Protein AF-A0A1R1K0V6-F1 (afdb_monomer_lite)

pLDDT: mean 76.16, std 16.35, range [38.53, 97.75]

Sequence (248 aa):
MVIDADMNEAIGRYIAAGDSANPTVLRWKVSLAYVQGLLSLSFGDRDEAKKQLRWVLDANVESFSVTLLTKPAQAGYLLGLLEAADGDLTAARQTWRQAAVDVQSAMAQYFSAPNLTPAPFVLRETSTAMLFCGRILAADKYSARLAKEPAAFFSNAVNDYLSEIERLTSLALKFENQLLAGPTGNPHSYGSAQTISSQAAQLTELRKYVLALEQSRNEQKIQMEELRQYIADLEENRSNLMQQLKRR

Secondary structure (DSSP, 8-state):
-HHHHHHHHHHHHHHHSPP-S-HHHHHHHHHHHHHHHHHHHHTT-HHHHHHHHHHHHHS-GGGT-GGGGHHHHHHHHHHHHHHHHTT-HHHHHHHHHHHHHHHHHHHHHHHTSTT----HHHHHHHHHHHHHHHHHHHHHHHGGGTTT-HHHHHHHHS-SHHHHHHHHHHHHHHHHHHHHT---S-TT----HHHHHHHHHHHHHHHHHHHHHHHHHHHHHHHHHHHHHHHHHHHHHHHHHHHHHHT-

Organism: Alcaligenes xylosoxydans xylosoxydans (NCBI:txid85698)

Foldseek 3Di:
DVVLVVLLVVLVVLLPPDDDPDLVSLLVNLVSLLVSLVSCVVVVNLVSNLVSLVVNLVRPNLVRDLLSLLRNLVSLLVNLVSCLVVVNNVVSLVSLVSSLVVNVVSVCVQVVDPPDDDDPVSVVSSVSSVQSNQLSVQLSVCSVCCVPPVVVSCCRSVPTPVNVVVVVVVVVVVVVVVVVVPPPDDPPPPDPPVVVVVVVVVVVVVVVVVVVVVVVVVVVVVVVVVVVVVVVVVVVVVVVVVVVVVVD

Structure (mmCIF, N/CA/C/O backbone):
data_AF-A0A1R1K0V6-F1
#
_entry.id   AF-A0A1R1K0V6-F1
#
loop_
_atom_site.group_PDB
_atom_site.id
_atom_site.type_symbol
_atom_site.label_atom_id
_atom_site.label_alt_id
_atom_site.label_comp_id
_atom_site.label_asym_id
_atom_site.label_entity_id
_atom_site.label_seq_id
_atom_site.pdbx_PDB_ins_code
_atom_site.Cartn_x
_atom_site.Cartn_y
_atom_site.Cartn_z
_atom_site.occupancy
_atom_site.B_iso_or_equiv
_atom_site.auth_seq_id
_atom_site.auth_comp_id
_atom_site.auth_asym_id
_atom_site.auth_atom_id
_atom_site.pdbx_PDB_model_num
ATOM 1 N N . MET A 1 1 ? -23.306 3.268 -9.413 1.00 50.50 1 MET A N 1
ATOM 2 C CA . MET A 1 1 ? -23.902 1.951 -9.090 1.00 50.50 1 MET A CA 1
ATOM 3 C C . MET A 1 1 ? -23.918 0.995 -10.279 1.00 50.50 1 MET A C 1
ATOM 5 O O . MET A 1 1 ? -23.271 -0.027 -10.160 1.00 50.50 1 MET A O 1
ATOM 9 N N . VAL A 1 2 ? -24.575 1.285 -11.416 1.00 51.53 2 VAL A N 1
ATOM 10 C CA . VAL A 1 2 ? -24.542 0.372 -12.593 1.00 51.53 2 VAL A CA 1
ATOM 11 C C . VAL A 1 2 ? -23.162 0.352 -13.274 1.00 51.53 2 VAL A C 1
ATOM 13 O O . VAL A 1 2 ? -22.622 -0.711 -13.540 1.00 51.53 2 VAL A O 1
ATOM 16 N N . ILE A 1 3 ? -22.539 1.525 -13.443 1.00 54.38 3 ILE A N 1
ATOM 17 C CA . ILE A 1 3 ? -21.212 1.676 -14.076 1.00 54.38 3 ILE A CA 1
ATOM 18 C C . ILE A 1 3 ? -20.108 0.928 -13.305 1.00 54.38 3 ILE A C 1
ATOM 20 O O . ILE A 1 3 ? -19.180 0.390 -13.905 1.00 54.38 3 ILE A O 1
ATOM 24 N N . ASP A 1 4 ? -20.215 0.864 -11.978 1.00 63.59 4 ASP A N 1
ATOM 25 C CA . ASP A 1 4 ? -19.170 0.282 -11.133 1.00 63.59 4 ASP A CA 1
ATOM 26 C C . ASP A 1 4 ? -19.206 -1.255 -11.126 1.00 63.59 4 ASP A C 1
ATOM 28 O O . ASP A 1 4 ? -18.160 -1.893 -11.005 1.00 63.59 4 ASP A O 1
ATOM 32 N N . ALA A 1 5 ? -20.391 -1.852 -11.305 1.00 66.00 5 ALA A N 1
ATOM 33 C CA . ALA A 1 5 ? -20.564 -3.300 -11.409 1.00 66.00 5 ALA A CA 1
ATOM 34 C C . ALA A 1 5 ? -20.024 -3.837 -12.746 1.00 66.00 5 ALA A C 1
ATOM 36 O O . ALA A 1 5 ? -19.243 -4.790 -12.752 1.00 66.00 5 ALA A O 1
ATOM 37 N N . ASP A 1 6 ? -20.348 -3.164 -13.855 1.00 72.00 6 ASP A N 1
ATOM 38 C CA . ASP A 1 6 ? -19.855 -3.516 -15.194 1.00 72.00 6 ASP A CA 1
ATOM 39 C C . ASP A 1 6 ? -18.323 -3.388 -15.284 1.00 72.00 6 ASP A C 1
ATOM 41 O O . ASP A 1 6 ? -17.641 -4.224 -15.885 1.00 72.00 6 ASP A O 1
ATOM 45 N N . MET A 1 7 ? -17.757 -2.360 -14.638 1.00 74.06 7 MET A N 1
ATOM 46 C CA . MET A 1 7 ? -16.310 -2.163 -14.554 1.00 74.06 7 MET A CA 1
ATOM 47 C C . MET A 1 7 ? -15.628 -3.261 -13.727 1.00 74.06 7 MET A C 1
ATOM 49 O O . MET A 1 7 ? -14.591 -3.779 -14.145 1.00 74.06 7 MET A O 1
ATOM 53 N N . ASN A 1 8 ? -16.206 -3.649 -12.587 1.00 73.38 8 ASN A N 1
ATOM 54 C CA . ASN A 1 8 ? -15.673 -4.723 -11.745 1.00 73.38 8 ASN A CA 1
ATOM 55 C C . ASN A 1 8 ? -15.640 -6.067 -12.500 1.00 73.38 8 ASN A C 1
ATOM 57 O O . ASN A 1 8 ? -14.645 -6.793 -12.459 1.00 73.38 8 ASN A O 1
ATOM 61 N N . GLU A 1 9 ? -16.688 -6.363 -13.270 1.00 79.00 9 GLU A N 1
ATOM 62 C CA . GLU A 1 9 ? -16.757 -7.574 -14.089 1.00 79.00 9 GLU A CA 1
ATOM 63 C C . GLU A 1 9 ? -15.718 -7.572 -15.225 1.00 79.00 9 GLU A C 1
ATOM 65 O O . GLU A 1 9 ? -15.037 -8.575 -15.459 1.00 79.00 9 GLU A O 1
ATOM 70 N N . ALA A 1 10 ? -15.544 -6.437 -15.911 1.00 81.56 10 ALA A N 1
ATOM 71 C CA . ALA A 1 10 ? -14.540 -6.290 -16.965 1.00 81.56 10 ALA A CA 1
ATOM 72 C C . ALA A 1 10 ? -13.108 -6.469 -16.431 1.00 81.56 10 ALA A C 1
ATOM 74 O O . ALA A 1 10 ? -12.287 -7.139 -17.067 1.00 81.56 10 ALA A O 1
ATOM 75 N N . ILE A 1 11 ? -12.821 -5.918 -15.247 1.00 81.25 11 ILE A N 1
ATOM 76 C CA . ILE A 1 11 ? -11.539 -6.096 -14.555 1.00 81.25 11 ILE A CA 1
ATOM 77 C C . ILE A 1 11 ? -11.313 -7.573 -14.220 1.00 81.25 11 ILE A C 1
ATOM 79 O O . ILE A 1 11 ? -10.261 -8.120 -14.563 1.00 81.25 11 ILE A O 1
ATOM 83 N N . GLY A 1 12 ? -12.313 -8.237 -13.631 1.00 79.81 12 GLY A N 1
ATOM 84 C CA . GLY A 1 12 ? -12.236 -9.657 -13.290 1.00 79.81 12 GLY A CA 1
ATOM 85 C C . GLY A 1 12 ? -11.932 -10.535 -14.506 1.00 79.81 12 GLY A C 1
ATOM 86 O O . GLY A 1 12 ? -11.036 -11.379 -14.454 1.00 79.81 12 GLY A O 1
ATOM 87 N N . ARG A 1 13 ? -12.603 -10.283 -15.640 1.00 84.25 13 ARG A N 1
ATOM 88 C CA . ARG A 1 13 ? -12.337 -10.989 -16.905 1.00 84.25 13 ARG A CA 1
ATOM 89 C C . ARG A 1 13 ? -10.910 -10.776 -17.410 1.00 84.25 13 ARG A C 1
ATOM 91 O O . ARG A 1 13 ? -10.295 -11.724 -17.891 1.00 84.25 13 ARG A O 1
ATOM 98 N N . TYR A 1 14 ? -10.369 -9.564 -17.299 1.00 84.31 14 TYR A N 1
ATOM 99 C CA . TYR A 1 14 ? -9.005 -9.267 -17.748 1.00 84.31 14 TYR A CA 1
ATOM 100 C C . TYR A 1 14 ? -7.931 -9.917 -16.865 1.00 84.31 14 TYR A C 1
ATOM 102 O O . TYR A 1 14 ? -6.939 -10.433 -17.380 1.00 84.31 14 TYR A O 1
ATOM 110 N N . ILE A 1 15 ? -8.123 -9.923 -15.543 1.00 80.56 15 ILE A N 1
ATOM 111 C CA . ILE A 1 15 ? -7.198 -10.578 -14.605 1.00 80.56 15 ILE A CA 1
ATOM 112 C C . ILE A 1 15 ? -7.188 -12.093 -14.845 1.00 80.56 15 ILE A C 1
ATOM 114 O O . ILE A 1 15 ? -6.111 -12.686 -14.935 1.00 80.56 15 ILE A O 1
ATOM 118 N N . ALA A 1 16 ? -8.375 -12.689 -15.015 1.00 82.00 16 ALA A N 1
ATOM 119 C CA . ALA A 1 16 ? -8.564 -14.121 -15.250 1.00 82.00 16 ALA A CA 1
ATOM 120 C C . ALA A 1 16 ? -8.183 -14.587 -16.665 1.00 82.00 16 ALA A C 1
ATOM 122 O O . ALA A 1 16 ? -7.992 -15.785 -16.878 1.00 82.00 16 ALA A O 1
ATOM 123 N N . ALA A 1 17 ? -8.072 -13.676 -17.639 1.00 78.31 17 ALA A N 1
ATOM 124 C CA . ALA A 1 17 ? -7.529 -14.009 -18.952 1.00 78.31 17 ALA A CA 1
ATOM 125 C C . ALA A 1 17 ? -6.128 -14.617 -18.771 1.00 78.31 17 ALA A C 1
ATOM 127 O O . ALA A 1 17 ? -5.385 -14.166 -17.907 1.00 78.31 17 ALA A O 1
ATOM 128 N N . GLY A 1 18 ? -5.776 -15.650 -19.541 1.00 72.19 18 GLY A N 1
ATOM 129 C CA . GLY A 1 18 ? -4.579 -16.469 -19.303 1.00 72.19 18 GLY A CA 1
ATOM 130 C C . GLY A 1 18 ? -3.255 -15.701 -19.179 1.00 72.19 18 GLY A C 1
ATOM 131 O O . GLY A 1 18 ? -3.153 -14.500 -19.460 1.00 72.19 18 GLY A O 1
ATOM 132 N N . ASP A 1 19 ? -2.219 -16.404 -18.732 1.00 68.56 19 ASP A N 1
ATOM 133 C CA . ASP A 1 19 ? -0.904 -15.803 -18.547 1.00 68.56 19 ASP A CA 1
ATOM 134 C C . ASP A 1 19 ? -0.300 -15.365 -19.878 1.00 68.56 19 ASP A C 1
ATOM 136 O O . ASP A 1 19 ? -0.269 -16.096 -20.868 1.00 68.56 19 ASP A O 1
ATOM 140 N N . SER A 1 20 ? 0.183 -14.127 -19.891 1.00 69.00 20 SER A N 1
ATOM 141 C CA . SER A 1 20 ? 0.950 -13.582 -20.997 1.00 69.00 20 SER A CA 1
ATOM 142 C C . SER A 1 20 ? 2.403 -13.509 -20.564 1.00 69.00 20 SER A C 1
ATOM 144 O O . SER A 1 20 ? 2.703 -12.968 -19.503 1.00 69.00 20 SER A O 1
ATOM 146 N N . ALA A 1 21 ? 3.313 -13.967 -21.421 1.00 72.62 21 ALA A N 1
ATOM 147 C CA . ALA A 1 21 ? 4.745 -13.750 -21.229 1.00 72.62 21 ALA A CA 1
ATOM 148 C C . ALA A 1 21 ? 5.137 -12.258 -21.296 1.00 72.62 21 ALA A C 1
ATOM 150 O O . ALA A 1 21 ? 6.294 -11.921 -21.070 1.00 72.62 21 ALA A O 1
ATOM 151 N N . ASN A 1 22 ? 4.199 -11.360 -21.630 1.00 80.31 22 ASN A N 1
ATOM 152 C CA . ASN A 1 22 ? 4.427 -9.925 -21.699 1.00 80.31 22 ASN A CA 1
ATOM 153 C C . ASN A 1 22 ? 4.447 -9.299 -20.285 1.00 80.31 22 ASN A C 1
ATOM 155 O O . ASN A 1 22 ? 3.392 -9.203 -19.648 1.00 80.31 22 ASN A O 1
ATOM 159 N N . PRO A 1 23 ? 5.594 -8.767 -19.821 1.00 77.19 23 PRO A N 1
ATOM 160 C CA . PRO A 1 23 ? 5.707 -8.154 -18.496 1.00 77.19 23 PRO A CA 1
ATOM 161 C C . PRO A 1 23 ? 4.784 -6.940 -18.312 1.00 77.19 23 PRO A C 1
ATOM 163 O O . PRO A 1 23 ? 4.312 -6.665 -17.209 1.00 77.19 23 PRO A O 1
ATOM 166 N N . THR A 1 24 ? 4.465 -6.218 -19.392 1.00 81.50 24 THR A N 1
ATOM 167 C CA . THR A 1 24 ? 3.482 -5.133 -19.346 1.00 81.50 24 THR A CA 1
ATOM 168 C C . THR A 1 24 ? 2.112 -5.673 -18.949 1.00 81.50 24 THR A C 1
ATOM 170 O O . THR A 1 24 ? 1.489 -5.102 -18.065 1.00 81.50 24 THR A O 1
ATOM 173 N N . VAL A 1 25 ? 1.658 -6.800 -19.500 1.00 84.38 25 VAL A N 1
ATOM 174 C CA . VAL A 1 25 ? 0.355 -7.386 -19.130 1.00 84.38 25 VAL A CA 1
ATOM 175 C C . VAL A 1 25 ? 0.310 -7.721 -17.638 1.00 84.38 25 VAL A C 1
ATOM 177 O O . VAL A 1 25 ? -0.676 -7.394 -16.979 1.00 84.38 25 VAL A O 1
ATOM 180 N N . LEU A 1 26 ? 1.393 -8.267 -17.073 1.00 83.06 26 LEU A N 1
ATOM 181 C CA . LEU A 1 26 ? 1.494 -8.513 -15.631 1.00 83.06 26 LEU A CA 1
ATOM 182 C C . LEU A 1 26 ? 1.343 -7.218 -14.815 1.00 83.06 26 LEU A C 1
ATOM 184 O O . LEU A 1 26 ? 0.541 -7.173 -13.884 1.00 83.06 26 LEU A O 1
ATOM 188 N N . ARG A 1 27 ? 2.034 -6.133 -15.200 1.00 85.19 27 ARG A N 1
ATOM 189 C CA . ARG A 1 27 ? 1.895 -4.813 -14.549 1.00 85.19 27 ARG A CA 1
ATOM 190 C C . ARG A 1 27 ? 0.440 -4.333 -14.534 1.00 85.19 27 ARG A C 1
ATOM 192 O O . ARG A 1 27 ? -0.028 -3.808 -13.519 1.00 85.19 27 ARG A O 1
ATOM 199 N N . TRP A 1 28 ? -0.261 -4.481 -15.659 1.00 88.44 28 TRP A N 1
ATOM 200 C CA . TRP A 1 28 ? -1.665 -4.090 -15.773 1.00 88.44 28 TRP A CA 1
ATOM 201 C C . TRP A 1 28 ? -2.548 -4.951 -14.874 1.00 88.44 28 TRP A C 1
ATOM 203 O O . TRP A 1 28 ? -3.315 -4.391 -14.096 1.00 88.44 28 TRP A O 1
ATOM 213 N N . LYS A 1 29 ? -2.386 -6.278 -14.890 1.00 89.12 29 LYS A N 1
ATOM 214 C CA . LYS A 1 29 ? -3.145 -7.177 -14.009 1.00 89.12 29 LYS A CA 1
ATOM 215 C C . LYS A 1 29 ? -2.936 -6.855 -12.526 1.00 89.12 29 LYS A C 1
ATOM 217 O O . LYS A 1 29 ? -3.914 -6.749 -11.803 1.00 89.12 29 LYS A O 1
ATOM 222 N N . VAL A 1 30 ? -1.700 -6.598 -12.087 1.00 89.12 30 VAL A N 1
ATOM 223 C CA . VAL A 1 30 ? -1.376 -6.175 -10.704 1.00 89.12 30 VAL A CA 1
ATOM 224 C C . VAL A 1 30 ? -2.067 -4.873 -10.328 1.00 89.12 30 VAL A C 1
ATOM 226 O O . VAL A 1 30 ? -2.665 -4.766 -9.258 1.00 89.12 30 VAL A O 1
ATOM 229 N N . SER A 1 31 ? -2.031 -3.883 -11.217 1.00 88.56 31 SER A N 1
ATOM 230 C CA . SER A 1 31 ? -2.687 -2.598 -10.966 1.00 88.56 31 SER A CA 1
ATOM 231 C C . SER A 1 31 ? -4.208 -2.746 -10.901 1.00 88.56 31 SER A C 1
ATOM 233 O O . SER A 1 31 ? -4.843 -2.160 -10.027 1.00 88.56 31 SER A O 1
ATOM 235 N N . LEU A 1 32 ? -4.786 -3.547 -11.797 1.00 88.94 32 LEU A N 1
ATOM 236 C CA . LEU A 1 32 ? -6.223 -3.783 -11.872 1.00 88.94 32 LEU A CA 1
ATOM 237 C C . LEU A 1 32 ? -6.738 -4.631 -10.707 1.00 88.94 32 LEU A C 1
ATOM 239 O O . LEU A 1 32 ? -7.769 -4.282 -10.150 1.00 88.94 32 LEU A O 1
ATOM 243 N N . ALA A 1 33 ? -6.010 -5.665 -10.281 1.00 89.88 33 ALA A N 1
ATOM 244 C CA . ALA A 1 33 ? -6.355 -6.458 -9.102 1.00 89.88 33 ALA A CA 1
ATOM 245 C C . ALA A 1 33 ? -6.338 -5.598 -7.833 1.00 89.88 33 ALA A C 1
ATOM 247 O O . ALA A 1 33 ? -7.266 -5.642 -7.030 1.00 89.88 33 ALA A O 1
ATOM 248 N N . TYR A 1 34 ? -5.338 -4.722 -7.688 1.00 88.38 34 TYR A N 1
ATOM 249 C CA . TYR A 1 34 ? -5.311 -3.762 -6.585 1.00 88.38 34 TYR A CA 1
ATOM 250 C C . TYR A 1 34 ? -6.538 -2.833 -6.599 1.00 88.38 34 TYR A C 1
ATOM 252 O O . TYR A 1 34 ? -7.204 -2.676 -5.576 1.00 88.38 34 TYR A O 1
ATOM 260 N N . VAL A 1 35 ? -6.879 -2.257 -7.759 1.00 87.94 35 VAL A N 1
ATOM 261 C CA . VAL A 1 35 ? -8.082 -1.417 -7.917 1.00 87.94 35 VAL A CA 1
ATOM 262 C C . VAL A 1 35 ? -9.357 -2.210 -7.627 1.00 87.94 35 VAL A C 1
ATOM 264 O O . VAL A 1 35 ? -10.242 -1.699 -6.945 1.00 87.94 35 VAL A O 1
ATOM 267 N N . GLN A 1 36 ? -9.442 -3.462 -8.076 1.00 84.69 36 GLN A N 1
ATOM 268 C CA . GLN A 1 36 ? -10.571 -4.346 -7.799 1.00 84.69 36 GLN A CA 1
ATOM 269 C C . GLN A 1 36 ? -10.734 -4.602 -6.301 1.00 84.69 36 GLN A C 1
ATOM 271 O O . GLN A 1 36 ? -11.853 -4.565 -5.788 1.00 84.69 36 GLN A O 1
ATOM 276 N N . GLY A 1 37 ? -9.625 -4.789 -5.582 1.00 82.31 37 GLY A N 1
ATOM 277 C CA . GLY A 1 37 ? -9.626 -4.886 -4.126 1.00 82.31 37 GLY A CA 1
ATOM 278 C C . GLY A 1 37 ? -10.199 -3.630 -3.466 1.00 82.31 37 GLY A C 1
ATOM 279 O O . GLY A 1 37 ? -11.077 -3.735 -2.612 1.00 82.31 37 GLY A O 1
ATOM 280 N N . LEU A 1 38 ? -9.776 -2.436 -3.899 1.00 84.44 38 LEU A N 1
ATOM 281 C CA . LEU A 1 38 ? -10.302 -1.165 -3.377 1.00 84.44 38 LEU A CA 1
ATOM 282 C C . LEU A 1 38 ? -11.793 -0.963 -3.683 1.00 84.44 38 LEU A C 1
ATOM 284 O O . LEU A 1 38 ? -12.542 -0.519 -2.813 1.00 84.44 38 LEU A O 1
ATOM 288 N N . LEU A 1 39 ? -12.234 -1.306 -4.895 1.00 80.50 39 LEU A N 1
ATOM 289 C CA . LEU A 1 39 ? -13.649 -1.247 -5.271 1.00 80.50 39 LEU A CA 1
ATOM 290 C C . LEU A 1 39 ? -14.478 -2.211 -4.419 1.00 80.50 39 LEU A C 1
ATOM 292 O O . LEU A 1 39 ? -15.503 -1.810 -3.874 1.00 80.50 39 LEU A O 1
ATOM 296 N N . SER A 1 40 ? -13.999 -3.440 -4.227 1.00 80.06 40 SER A N 1
ATOM 297 C CA . SER A 1 40 ? -14.666 -4.445 -3.390 1.00 80.06 40 SER A CA 1
ATOM 298 C C . SER A 1 40 ? -14.816 -3.951 -1.948 1.00 80.06 40 SER A C 1
ATOM 300 O O . SER A 1 40 ? -15.910 -4.011 -1.389 1.00 80.06 40 SER A O 1
ATOM 302 N N . LEU A 1 41 ? -13.776 -3.320 -1.382 1.00 78.88 41 LEU A N 1
ATOM 303 C CA . LEU A 1 41 ? -13.867 -2.656 -0.075 1.00 78.88 41 LEU A CA 1
ATOM 304 C C . LEU A 1 41 ? -14.919 -1.545 -0.042 1.00 78.88 41 LEU A C 1
ATOM 306 O O . LEU A 1 41 ? -15.661 -1.449 0.934 1.00 78.88 41 LEU A O 1
ATOM 310 N N . SER A 1 42 ? -15.009 -0.728 -1.093 1.00 79.81 42 SER A N 1
ATOM 311 C CA . SER A 1 42 ? -16.001 0.353 -1.170 1.00 79.81 42 SER A CA 1
ATOM 312 C C . SER A 1 42 ? -17.447 -0.158 -1.197 1.00 79.81 42 SER A C 1
ATOM 314 O O . SER A 1 42 ? -18.344 0.528 -0.709 1.00 79.81 42 SER A O 1
ATOM 316 N N . PHE A 1 43 ? -17.663 -1.382 -1.691 1.00 78.69 43 PHE A N 1
ATOM 317 C CA . PHE A 1 43 ? -18.962 -2.063 -1.687 1.00 78.69 43 PHE A CA 1
ATOM 318 C C . PHE A 1 43 ? -19.200 -2.937 -0.450 1.00 78.69 43 PHE A C 1
ATOM 320 O O . PHE A 1 43 ? -20.272 -3.523 -0.316 1.00 78.69 43 PHE A O 1
ATOM 327 N N . GLY A 1 44 ? -18.231 -3.021 0.464 1.00 78.50 44 GLY A N 1
ATOM 328 C CA . GLY A 1 44 ? -18.311 -3.884 1.642 1.00 78.50 44 GLY A CA 1
ATOM 329 C C . GLY A 1 44 ? -18.054 -5.369 1.360 1.00 78.50 44 GLY A C 1
ATOM 330 O O . GLY A 1 44 ? -18.200 -6.179 2.274 1.00 78.50 44 GLY A O 1
ATOM 331 N N . ASP A 1 45 ? -1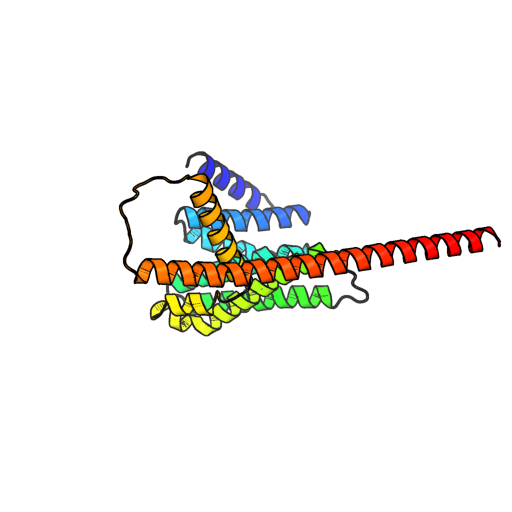7.633 -5.736 0.147 1.00 86.25 45 ASP A N 1
ATOM 332 C CA . ASP A 1 45 ? -17.229 -7.102 -0.201 1.00 86.25 45 ASP A CA 1
ATOM 333 C C . ASP A 1 45 ? -15.794 -7.363 0.280 1.00 86.25 45 ASP A C 1
ATOM 335 O O . ASP A 1 45 ? -14.797 -7.172 -0.425 1.00 86.25 45 ASP A O 1
ATOM 339 N N . ARG A 1 46 ? -15.687 -7.739 1.558 1.00 87.69 46 ARG A N 1
ATOM 340 C CA . ARG A 1 46 ? -14.398 -7.946 2.232 1.00 87.69 46 ARG A CA 1
ATOM 341 C C . ARG A 1 46 ? -13.688 -9.214 1.762 1.00 87.69 46 ARG A C 1
ATOM 343 O O . ARG A 1 46 ? -12.459 -9.249 1.803 1.00 87.69 46 ARG A O 1
ATOM 350 N N . ASP A 1 47 ? -14.419 -10.234 1.326 1.00 92.19 47 ASP A N 1
ATOM 351 C CA . ASP A 1 47 ? -13.822 -11.503 0.906 1.00 92.19 47 ASP A CA 1
ATOM 352 C C . ASP A 1 47 ? -13.195 -11.388 -0.482 1.00 92.19 47 ASP A C 1
ATOM 354 O O . ASP A 1 47 ? -12.031 -11.770 -0.655 1.00 92.19 47 ASP A O 1
ATOM 358 N N . GLU A 1 48 ? -13.891 -10.764 -1.439 1.00 87.94 48 GLU A N 1
ATOM 359 C CA . GLU A 1 48 ? -13.297 -10.484 -2.748 1.00 87.94 48 GLU A CA 1
ATOM 360 C C . GLU A 1 48 ? -12.124 -9.502 -2.610 1.00 87.94 48 GLU A C 1
ATOM 362 O O . GLU A 1 48 ? -11.074 -9.707 -3.222 1.00 87.94 48 GLU A O 1
ATOM 367 N N . ALA A 1 49 ? -12.223 -8.504 -1.722 1.00 87.94 49 ALA A N 1
ATOM 368 C CA . ALA A 1 49 ? -11.097 -7.622 -1.424 1.00 87.94 49 ALA A CA 1
ATOM 369 C C . ALA A 1 49 ? -9.861 -8.392 -0.932 1.00 87.94 49 ALA A C 1
ATOM 371 O O . ALA A 1 49 ? -8.771 -8.212 -1.479 1.00 87.94 49 ALA A O 1
ATOM 372 N N . LYS A 1 50 ? -10.009 -9.276 0.067 1.00 94.75 50 LYS A N 1
ATOM 373 C CA . LYS A 1 50 ? -8.892 -10.088 0.587 1.00 94.75 50 LYS A CA 1
ATOM 374 C C . LYS A 1 50 ? -8.259 -10.941 -0.510 1.00 94.75 50 LYS A C 1
ATOM 376 O O . LYS A 1 50 ? -7.035 -10.974 -0.622 1.00 94.75 50 LYS A O 1
ATOM 381 N N . LYS A 1 51 ? -9.079 -11.585 -1.343 1.00 94.94 51 LYS A N 1
ATOM 382 C CA . LYS A 1 51 ? -8.624 -12.410 -2.470 1.00 94.94 51 LYS A CA 1
ATOM 383 C C . LYS A 1 51 ? -7.793 -11.605 -3.470 1.00 94.94 51 LYS A C 1
ATOM 385 O O . LYS A 1 51 ? -6.699 -12.036 -3.828 1.00 94.94 51 LYS A O 1
ATOM 390 N N . GLN A 1 52 ? -8.270 -10.433 -3.884 1.00 90.69 52 GLN A N 1
ATOM 391 C CA . GLN A 1 52 ? -7.557 -9.597 -4.853 1.00 90.69 52 GLN A CA 1
ATOM 392 C C . GLN A 1 52 ? -6.261 -9.016 -4.279 1.00 90.69 52 GLN A C 1
ATOM 394 O O . GLN A 1 52 ? -5.228 -9.015 -4.947 1.00 90.69 52 GLN A O 1
ATOM 399 N N . LEU A 1 53 ? -6.275 -8.578 -3.018 1.00 92.62 53 LEU A N 1
ATOM 400 C CA . LEU A 1 53 ? -5.074 -8.075 -2.347 1.00 92.62 53 LEU A CA 1
ATOM 401 C C . LEU A 1 53 ? -4.029 -9.180 -2.144 1.00 92.62 53 LEU A C 1
ATOM 403 O O . LEU A 1 53 ? -2.843 -8.928 -2.340 1.00 92.62 53 LEU A O 1
ATOM 407 N N . ARG A 1 54 ? -4.454 -10.407 -1.812 1.00 96.25 54 ARG A N 1
ATOM 408 C CA . ARG A 1 54 ? -3.570 -11.579 -1.734 1.00 96.25 54 ARG A CA 1
ATOM 409 C C . ARG A 1 54 ? -2.942 -11.883 -3.093 1.00 96.25 54 ARG A C 1
ATOM 411 O O . ARG A 1 54 ? -1.729 -12.014 -3.173 1.00 96.25 54 ARG A O 1
ATOM 418 N N . TRP A 1 55 ? -3.737 -11.880 -4.163 1.00 94.50 55 TRP A N 1
ATOM 419 C CA . TRP A 1 55 ? -3.229 -12.082 -5.522 1.00 94.50 55 TRP A CA 1
ATOM 420 C C . TRP A 1 55 ? -2.158 -11.048 -5.912 1.00 94.50 55 TRP A C 1
ATOM 422 O O . TRP A 1 55 ? -1.162 -11.398 -6.538 1.00 94.50 55 TRP A O 1
ATOM 432 N N . VAL A 1 56 ? -2.317 -9.783 -5.501 1.00 93.75 56 VAL A N 1
ATOM 433 C CA . VAL A 1 56 ? -1.301 -8.734 -5.714 1.00 93.75 56 VAL A CA 1
ATOM 434 C C . VAL A 1 56 ? 0.015 -9.038 -4.990 1.00 93.75 56 VAL A C 1
ATOM 436 O O . VAL A 1 56 ? 1.071 -8.727 -5.538 1.00 93.75 56 VAL A O 1
ATOM 439 N N . LEU A 1 57 ? -0.034 -9.611 -3.783 1.00 93.94 57 LEU A N 1
ATOM 440 C CA . LEU A 1 57 ? 1.163 -10.006 -3.030 1.00 93.94 57 LEU A CA 1
ATOM 441 C C . LEU A 1 57 ? 1.857 -11.223 -3.645 1.00 93.94 57 LEU A C 1
ATOM 443 O O . LEU A 1 57 ? 3.080 -11.262 -3.693 1.00 93.94 57 LEU A O 1
ATOM 447 N N . ASP A 1 58 ? 1.076 -12.184 -4.136 1.00 91.50 58 ASP A N 1
ATOM 448 C CA . ASP A 1 58 ? 1.593 -13.423 -4.724 1.00 91.50 58 ASP A CA 1
ATOM 449 C C . ASP A 1 58 ? 2.117 -13.217 -6.161 1.00 91.50 58 ASP A C 1
ATOM 451 O O . ASP A 1 58 ? 2.838 -14.056 -6.707 1.00 91.50 58 ASP A O 1
ATOM 455 N N . ALA A 1 5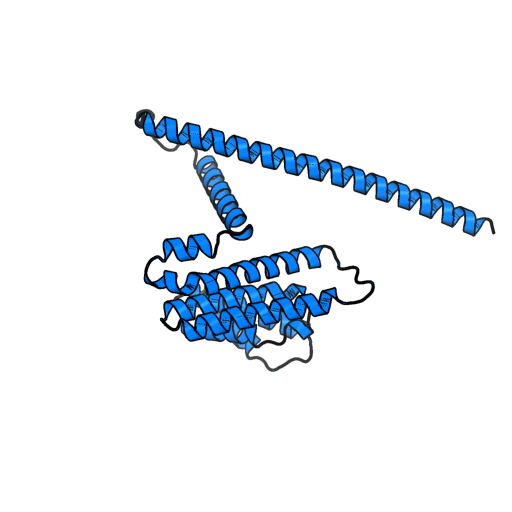9 ? 1.761 -12.100 -6.803 1.00 86.38 59 ALA A N 1
ATOM 456 C CA . ALA A 1 59 ? 2.246 -11.759 -8.130 1.00 86.38 59 ALA A CA 1
ATOM 457 C C . ALA A 1 59 ? 3.753 -11.448 -8.103 1.00 86.38 59 ALA A C 1
ATOM 459 O O . ALA A 1 59 ? 4.219 -10.606 -7.338 1.00 86.38 59 ALA A O 1
ATOM 460 N N . ASN A 1 60 ? 4.519 -12.057 -9.018 1.00 73.38 60 ASN A N 1
ATOM 461 C CA . ASN A 1 60 ? 5.954 -11.795 -9.181 1.00 73.38 60 ASN A CA 1
ATOM 462 C C . ASN A 1 60 ? 6.212 -10.408 -9.807 1.00 73.38 60 ASN A C 1
ATOM 464 O O . ASN A 1 60 ? 6.586 -10.276 -10.973 1.00 73.38 60 ASN A O 1
ATOM 468 N N . VAL A 1 61 ? 5.982 -9.350 -9.039 1.00 73.44 61 VAL A N 1
ATOM 469 C CA . VAL A 1 61 ? 6.142 -7.950 -9.460 1.00 73.44 61 VAL A CA 1
ATOM 470 C C . VAL A 1 61 ? 7.601 -7.543 -9.661 1.00 73.44 61 VAL A C 1
ATOM 472 O O . VAL A 1 61 ? 7.878 -6.623 -10.437 1.00 73.44 61 VAL A O 1
ATOM 475 N N . GLU A 1 62 ? 8.532 -8.242 -9.007 1.00 63.56 62 GLU A N 1
ATOM 476 C CA . GLU A 1 62 ? 9.978 -8.035 -9.141 1.00 63.56 62 GLU A CA 1
ATOM 477 C C . GLU A 1 62 ? 10.452 -8.285 -10.574 1.00 63.56 62 GLU A C 1
ATOM 479 O O . GLU A 1 62 ? 11.330 -7.581 -11.071 1.00 63.56 62 GLU A O 1
ATOM 484 N N . SER A 1 63 ? 9.800 -9.218 -11.276 1.00 65.94 63 SER A N 1
ATOM 485 C CA . SER A 1 63 ? 10.070 -9.518 -12.686 1.00 65.94 63 SER A CA 1
ATOM 486 C C . SER A 1 63 ? 9.783 -8.357 -13.650 1.00 65.94 63 SER A C 1
ATOM 488 O O . SER A 1 63 ? 10.224 -8.398 -14.799 1.00 65.94 63 SER A O 1
ATOM 490 N N . PHE A 1 64 ? 9.057 -7.319 -13.211 1.00 71.88 64 PHE A N 1
ATOM 491 C CA . PHE A 1 64 ? 8.702 -6.170 -14.044 1.00 71.88 64 PHE A CA 1
ATOM 492 C C . PHE A 1 64 ? 9.558 -4.928 -13.756 1.00 71.88 64 PHE A C 1
ATOM 494 O 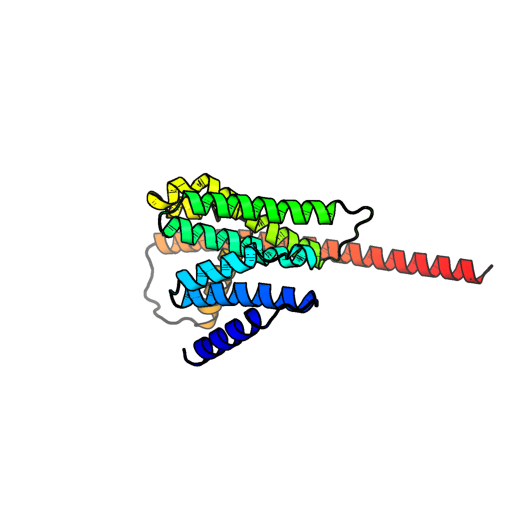O . PHE A 1 64 ? 10.303 -4.464 -14.617 1.00 71.88 64 PHE A O 1
ATOM 501 N N . SER A 1 65 ? 9.394 -4.313 -12.581 1.00 80.06 65 SER A N 1
ATOM 502 C CA . SER A 1 65 ? 10.098 -3.079 -12.209 1.00 80.06 65 SER A CA 1
ATOM 503 C C . SER A 1 65 ? 9.891 -2.758 -10.734 1.00 80.06 65 SER A C 1
ATOM 505 O O . SER A 1 65 ? 8.761 -2.786 -10.246 1.00 80.06 65 SER A O 1
ATOM 507 N N . VAL A 1 66 ? 10.956 -2.293 -10.075 1.00 86.56 66 VAL A N 1
ATOM 508 C CA . VAL A 1 66 ? 10.938 -1.778 -8.694 1.00 86.56 66 VAL A CA 1
ATOM 509 C C . VAL A 1 66 ? 9.886 -0.674 -8.472 1.00 86.56 66 VAL A C 1
ATOM 511 O O . VAL A 1 66 ? 9.386 -0.491 -7.367 1.00 86.56 66 VAL A O 1
ATOM 514 N N . THR A 1 67 ? 9.491 0.049 -9.527 1.00 85.25 67 THR A N 1
ATOM 515 C CA . THR A 1 67 ? 8.470 1.113 -9.448 1.00 85.25 67 THR A CA 1
ATOM 516 C C . THR A 1 67 ? 7.057 0.593 -9.194 1.00 85.25 67 THR A C 1
ATOM 518 O O . THR A 1 67 ? 6.197 1.343 -8.737 1.00 85.25 67 THR A O 1
ATOM 521 N N . LEU A 1 68 ? 6.797 -0.691 -9.457 1.00 87.25 68 LEU A N 1
ATOM 522 C CA . LEU A 1 68 ? 5.494 -1.303 -9.199 1.00 87.25 68 LEU A CA 1
ATOM 523 C C . LEU A 1 68 ? 5.315 -1.709 -7.729 1.00 87.25 68 LEU A C 1
ATOM 525 O O . LEU A 1 68 ? 4.187 -1.965 -7.314 1.00 87.25 68 LEU A O 1
ATOM 529 N N . LEU A 1 69 ? 6.387 -1.701 -6.924 1.00 91.44 69 LEU A N 1
ATOM 530 C CA . LEU A 1 69 ? 6.371 -2.125 -5.517 1.00 91.44 69 LEU A CA 1
ATOM 531 C C . LEU A 1 69 ? 5.439 -1.296 -4.620 1.00 91.44 69 LEU A C 1
ATOM 533 O O . LEU A 1 69 ? 5.112 -1.718 -3.513 1.00 91.44 69 LEU A O 1
ATOM 537 N N . THR A 1 70 ? 4.936 -0.155 -5.097 1.00 89.56 70 THR A N 1
ATOM 538 C CA . THR A 1 70 ? 3.877 0.588 -4.399 1.00 89.56 70 THR A CA 1
ATOM 539 C C . THR A 1 70 ? 2.614 -0.253 -4.207 1.00 89.56 70 THR A C 1
ATOM 541 O O . THR A 1 70 ? 1.968 -0.145 -3.168 1.00 89.56 70 THR A O 1
ATOM 544 N N . LYS A 1 71 ? 2.275 -1.124 -5.167 1.00 90.56 71 LYS A N 1
ATOM 545 C CA . LYS A 1 71 ? 1.072 -1.971 -5.133 1.00 90.56 71 LYS A CA 1
ATOM 546 C C . LYS A 1 71 ? 1.135 -3.088 -4.085 1.00 90.56 71 LYS A C 1
ATOM 548 O O . LYS A 1 71 ? 0.235 -3.110 -3.249 1.00 90.56 71 LYS A O 1
ATOM 553 N N . PRO A 1 72 ? 2.156 -3.966 -4.045 1.00 93.62 72 PRO A N 1
ATOM 554 C CA . PRO A 1 72 ? 2.267 -4.972 -2.987 1.00 93.62 72 PRO A CA 1
ATOM 555 C C . PRO A 1 72 ? 2.431 -4.344 -1.597 1.00 93.62 72 PRO A C 1
ATOM 557 O O . PRO A 1 72 ? 1.819 -4.829 -0.652 1.00 93.62 72 PRO A O 1
ATOM 560 N N . ALA A 1 73 ? 3.152 -3.224 -1.454 1.00 93.00 73 ALA A N 1
ATOM 561 C CA . ALA A 1 73 ? 3.266 -2.543 -0.161 1.00 93.00 73 ALA A CA 1
ATOM 562 C C . ALA A 1 73 ? 1.891 -2.062 0.347 1.00 93.00 73 ALA A C 1
ATOM 564 O O . ALA A 1 73 ? 1.497 -2.328 1.484 1.00 93.00 73 ALA A O 1
ATOM 565 N N . GLN A 1 74 ? 1.108 -1.410 -0.518 1.00 92.00 74 GLN A N 1
ATOM 566 C CA . GLN A 1 74 ? -0.259 -0.992 -0.196 1.00 92.00 74 GLN A CA 1
ATOM 567 C C . GLN A 1 74 ? -1.185 -2.182 0.074 1.00 92.00 74 GLN A C 1
ATOM 569 O O . GLN A 1 74 ? -1.972 -2.146 1.022 1.00 92.00 74 GLN A O 1
ATOM 574 N N . ALA A 1 75 ? -1.092 -3.234 -0.741 1.00 93.50 75 ALA A N 1
ATOM 575 C CA . ALA A 1 75 ? -1.923 -4.420 -0.603 1.00 93.50 75 ALA A CA 1
ATOM 576 C C . ALA A 1 75 ? -1.643 -5.169 0.703 1.00 93.50 75 ALA A C 1
ATOM 578 O O . ALA A 1 75 ? -2.586 -5.532 1.400 1.00 93.50 75 ALA A O 1
ATOM 579 N N . GLY A 1 76 ? -0.372 -5.319 1.081 1.00 95.38 76 GLY A N 1
ATOM 580 C CA . GLY A 1 76 ? 0.038 -5.961 2.329 1.00 95.38 76 GLY A CA 1
ATOM 581 C C . GLY A 1 76 ? -0.460 -5.214 3.559 1.00 95.38 76 GLY A C 1
ATOM 582 O O . GLY A 1 76 ? -0.959 -5.832 4.498 1.00 95.38 76 GLY A O 1
ATOM 583 N N . TYR A 1 77 ? -0.409 -3.878 3.534 1.00 94.31 77 TYR A N 1
ATOM 584 C CA . TYR A 1 77 ? -0.991 -3.064 4.599 1.00 94.31 77 TYR A CA 1
ATOM 585 C C . TYR A 1 77 ? -2.500 -3.309 4.749 1.00 94.31 77 TYR A C 1
ATOM 587 O O . TYR A 1 77 ? -2.957 -3.640 5.845 1.00 94.31 77 TYR A O 1
ATOM 595 N N . LEU A 1 78 ? -3.257 -3.181 3.652 1.00 92.75 78 LEU A N 1
ATOM 596 C CA . LEU A 1 78 ? -4.717 -3.321 3.650 1.00 92.75 78 LEU A CA 1
ATOM 597 C C . LEU A 1 78 ? -5.173 -4.740 3.997 1.00 92.75 78 LEU A C 1
ATOM 599 O O . LEU A 1 78 ? -6.099 -4.900 4.787 1.00 92.75 78 LEU A O 1
ATOM 603 N N . LEU A 1 79 ? -4.517 -5.763 3.450 1.00 95.25 79 LEU A N 1
ATOM 604 C CA . LEU A 1 79 ? -4.855 -7.155 3.729 1.00 95.25 79 LEU A CA 1
ATOM 605 C C . LEU A 1 79 ? -4.659 -7.482 5.209 1.00 95.25 79 LEU A C 1
ATOM 607 O O . LEU A 1 79 ? -5.574 -8.010 5.835 1.00 95.25 79 LEU A O 1
ATOM 611 N N . GLY A 1 80 ? -3.528 -7.081 5.797 1.00 93.88 80 GLY A N 1
ATOM 612 C CA . GLY A 1 80 ? -3.311 -7.293 7.225 1.00 93.88 80 GLY A CA 1
ATOM 613 C C . GLY A 1 80 ? -4.307 -6.518 8.098 1.00 93.88 80 GLY A C 1
ATOM 614 O O . GLY A 1 80 ? -4.737 -7.030 9.127 1.00 93.88 80 GLY A O 1
ATOM 615 N N . LEU A 1 81 ? -4.764 -5.327 7.684 1.00 91.81 81 LEU A N 1
ATOM 616 C CA . LEU A 1 81 ? -5.859 -4.636 8.384 1.00 91.81 81 LEU A CA 1
ATOM 617 C C . LEU A 1 81 ? -7.176 -5.419 8.322 1.00 91.81 81 LEU A C 1
ATOM 619 O O . LEU A 1 81 ? -7.893 -5.462 9.320 1.00 91.81 81 LEU A O 1
ATOM 623 N N . LEU A 1 82 ? -7.504 -6.024 7.177 1.00 88.56 82 LEU A N 1
ATOM 624 C CA . LEU A 1 82 ? -8.718 -6.830 7.024 1.00 88.56 82 LEU A CA 1
ATOM 625 C C . LEU A 1 82 ? -8.673 -8.081 7.896 1.00 88.56 82 LEU A C 1
ATOM 627 O O . LEU A 1 82 ? -9.640 -8.345 8.603 1.00 88.56 82 LEU A O 1
ATOM 631 N N . GLU A 1 83 ? -7.548 -8.794 7.889 1.00 93.56 83 GLU A N 1
ATOM 632 C CA . GLU A 1 83 ? -7.309 -9.976 8.726 1.00 93.56 83 GLU A CA 1
ATOM 633 C C . GLU A 1 83 ? -7.379 -9.618 10.217 1.00 93.56 83 GLU A C 1
ATOM 635 O O . GLU A 1 83 ? -8.066 -10.280 10.995 1.00 93.56 83 GLU A O 1
ATOM 640 N N . ALA A 1 84 ? -6.760 -8.502 10.611 1.00 88.44 84 ALA A N 1
ATOM 641 C CA . ALA A 1 84 ? -6.793 -8.020 11.986 1.00 88.44 84 ALA A CA 1
ATOM 642 C C . ALA A 1 84 ? -8.209 -7.618 12.429 1.00 88.44 84 ALA A C 1
ATOM 644 O O . ALA A 1 84 ? -8.606 -7.898 13.560 1.00 88.44 84 ALA A O 1
ATOM 645 N N . ALA A 1 85 ? -8.979 -6.981 11.544 1.00 86.38 85 ALA A N 1
ATOM 646 C CA . ALA A 1 85 ? -10.373 -6.625 11.794 1.00 86.38 85 ALA A CA 1
ATOM 647 C C . ALA A 1 85 ? -11.302 -7.852 11.849 1.00 86.38 85 ALA A C 1
ATOM 649 O O . ALA A 1 85 ? -12.310 -7.809 12.550 1.00 86.38 85 ALA A O 1
ATOM 650 N N . ASP A 1 86 ? -10.945 -8.949 11.175 1.00 87.94 86 ASP A N 1
ATOM 651 C CA . ASP A 1 86 ? -11.622 -10.252 11.288 1.00 87.94 86 ASP A CA 1
ATOM 652 C C . ASP A 1 86 ? -11.228 -11.010 12.575 1.00 87.94 86 ASP A C 1
ATOM 654 O O . ASP A 1 86 ? -11.752 -12.086 12.856 1.00 87.94 86 ASP A O 1
ATOM 658 N N . GLY A 1 87 ? -10.331 -10.441 13.389 1.00 89.12 87 GLY A N 1
ATOM 659 C CA . GLY A 1 87 ? -9.844 -11.025 14.639 1.00 89.12 87 GLY A CA 1
ATOM 660 C C . GLY A 1 87 ? -8.639 -11.953 14.470 1.00 89.12 87 GLY A C 1
ATOM 661 O O . GLY A 1 87 ? -8.081 -12.405 15.473 1.00 89.12 87 GLY A O 1
ATOM 662 N N . ASP A 1 88 ? -8.181 -12.195 13.239 1.00 94.38 88 ASP A N 1
ATOM 663 C CA . ASP A 1 88 ? -7.002 -13.012 12.954 1.00 94.38 88 ASP A CA 1
ATOM 664 C C . ASP A 1 88 ? -5.724 -12.162 12.956 1.00 94.38 88 ASP A C 1
ATOM 666 O O . ASP A 1 88 ? -5.106 -11.854 11.934 1.00 94.38 88 ASP A O 1
ATOM 670 N N . LEU A 1 89 ? -5.308 -11.765 14.161 1.00 93.94 89 LEU A N 1
ATOM 671 C CA . LEU A 1 89 ? -4.058 -11.027 14.347 1.00 93.94 89 LEU A CA 1
ATOM 672 C C . LEU A 1 89 ? -2.820 -11.846 13.959 1.00 93.94 89 LEU A C 1
ATOM 674 O O . LEU A 1 89 ? -1.779 -11.259 13.668 1.00 93.94 89 LEU A O 1
ATOM 678 N N . THR A 1 90 ? -2.892 -13.176 13.963 1.00 95.75 90 THR A N 1
ATOM 679 C CA . THR A 1 90 ? -1.752 -14.015 13.574 1.00 95.75 90 THR A CA 1
ATOM 680 C C . THR A 1 90 ? -1.519 -13.910 12.072 1.00 95.75 90 THR A C 1
ATOM 682 O O . THR A 1 90 ? -0.399 -13.585 11.664 1.00 95.75 90 THR A O 1
ATOM 685 N N . ALA A 1 91 ? -2.573 -14.089 11.267 1.00 95.88 91 ALA A N 1
ATOM 686 C CA . ALA A 1 91 ? -2.517 -13.898 9.820 1.00 95.88 91 ALA A CA 1
ATOM 687 C C . ALA A 1 91 ? -2.088 -12.470 9.466 1.00 95.88 91 ALA A C 1
ATOM 689 O O . ALA A 1 91 ? -1.131 -12.295 8.713 1.00 95.88 91 ALA A O 1
ATOM 690 N N . ALA A 1 92 ? -2.682 -11.461 10.116 1.00 95.75 92 ALA A N 1
ATOM 691 C CA . ALA A 1 92 ? -2.354 -10.058 9.869 1.00 95.75 92 ALA A CA 1
ATOM 692 C C . ALA A 1 92 ? -0.857 -9.757 10.027 1.00 95.75 92 ALA A C 1
ATOM 694 O O . ALA A 1 92 ? -0.232 -9.139 9.163 1.00 95.75 92 ALA A O 1
ATOM 695 N N . ARG A 1 93 ? -0.253 -10.225 11.127 1.00 96.94 93 ARG A N 1
ATOM 696 C CA . ARG A 1 93 ? 1.175 -10.012 11.408 1.00 96.94 93 ARG A CA 1
ATOM 697 C C . ARG A 1 93 ? 2.071 -10.754 10.429 1.00 96.94 93 ARG A C 1
ATOM 699 O O . ARG A 1 93 ? 3.109 -10.218 10.043 1.00 96.94 93 ARG A O 1
ATOM 706 N N . GLN A 1 94 ? 1.684 -11.962 10.026 1.00 97.38 94 GLN A N 1
ATOM 707 C CA . GLN A 1 94 ? 2.403 -12.707 8.998 1.00 97.38 94 GLN A CA 1
ATOM 708 C C . GLN A 1 94 ? 2.366 -11.958 7.662 1.00 97.38 94 GLN A C 1
ATOM 710 O O . GLN A 1 94 ? 3.423 -11.715 7.084 1.00 97.38 94 GLN A O 1
ATOM 715 N N . THR A 1 95 ? 1.183 -11.524 7.222 1.00 97.75 95 THR A N 1
ATOM 716 C CA . THR A 1 95 ? 0.991 -10.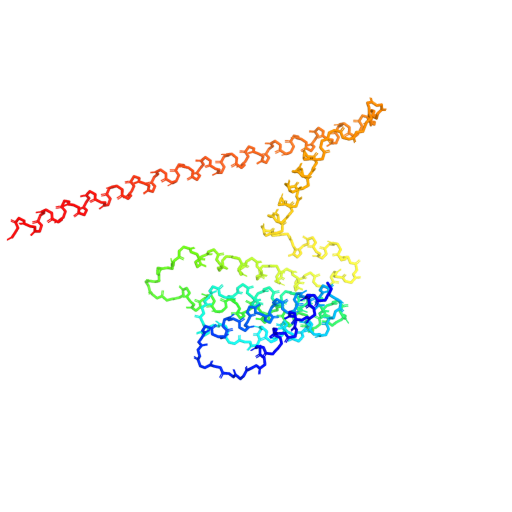737 5.998 1.00 97.75 95 THR A CA 1
ATOM 717 C C . THR A 1 95 ? 1.823 -9.455 6.020 1.00 97.75 95 THR A C 1
ATOM 719 O O . THR A 1 95 ? 2.564 -9.189 5.075 1.00 97.75 95 THR A O 1
ATOM 722 N N . TRP A 1 96 ? 1.765 -8.679 7.107 1.00 97.31 96 TRP A N 1
ATOM 723 C CA . TRP A 1 96 ? 2.541 -7.444 7.244 1.00 97.31 96 TRP A CA 1
ATOM 724 C C . TRP A 1 96 ? 4.049 -7.687 7.167 1.00 97.31 96 TRP A C 1
ATOM 726 O O . TRP A 1 96 ? 4.747 -7.020 6.405 1.00 97.31 96 TRP A O 1
ATOM 736 N N . ARG A 1 97 ? 4.571 -8.653 7.925 1.00 96.75 97 ARG A N 1
ATOM 737 C CA . ARG A 1 97 ? 6.011 -8.942 7.924 1.00 96.75 97 ARG A CA 1
ATOM 738 C C . ARG A 1 97 ? 6.494 -9.414 6.567 1.00 96.75 97 ARG A C 1
ATOM 740 O O . ARG A 1 97 ? 7.511 -8.915 6.100 1.00 96.75 97 ARG A O 1
ATOM 747 N N . GLN A 1 98 ? 5.760 -10.336 5.952 1.00 96.75 98 GLN A N 1
ATOM 748 C CA . GLN A 1 98 ? 6.126 -10.885 4.655 1.00 96.75 98 GLN A CA 1
ATOM 749 C C . GLN A 1 98 ? 6.141 -9.785 3.590 1.00 96.75 98 GLN A C 1
ATOM 751 O O . GLN A 1 98 ? 7.166 -9.574 2.954 1.00 96.75 98 GLN A O 1
ATOM 756 N N . ALA A 1 99 ? 5.071 -8.988 3.497 1.00 96.50 99 ALA A N 1
ATOM 757 C CA . ALA A 1 99 ? 4.997 -7.894 2.533 1.00 96.50 99 ALA A CA 1
ATOM 758 C C . ALA A 1 99 ? 6.121 -6.857 2.721 1.00 96.50 99 ALA A C 1
ATOM 760 O O . ALA A 1 99 ? 6.691 -6.384 1.739 1.00 96.50 99 ALA A O 1
ATOM 761 N N . ALA A 1 100 ? 6.464 -6.508 3.967 1.00 96.38 100 ALA A N 1
ATOM 762 C CA . ALA A 1 100 ? 7.571 -5.593 4.239 1.00 96.38 100 ALA A CA 1
ATOM 763 C C . ALA A 1 100 ? 8.922 -6.185 3.805 1.00 96.38 100 ALA A C 1
ATOM 765 O O . ALA A 1 100 ? 9.700 -5.490 3.153 1.00 96.38 100 ALA A O 1
ATOM 766 N N . VAL A 1 101 ? 9.181 -7.456 4.130 1.00 95.69 101 VAL A N 1
ATOM 767 C CA . VAL A 1 101 ? 10.416 -8.161 3.755 1.00 95.69 101 VAL A CA 1
ATOM 768 C C . VAL A 1 101 ? 10.554 -8.266 2.241 1.00 95.69 101 VAL A C 1
ATOM 770 O O . VAL A 1 101 ? 11.623 -7.948 1.723 1.00 95.69 101 VAL A O 1
ATOM 773 N N . ASP A 1 102 ? 9.496 -8.648 1.530 1.00 94.25 102 ASP A N 1
ATOM 774 C CA . ASP A 1 102 ? 9.533 -8.831 0.076 1.00 94.25 102 ASP A CA 1
ATOM 775 C C . ASP A 1 102 ? 9.800 -7.500 -0.633 1.00 94.25 102 ASP A C 1
ATOM 777 O O . ASP A 1 102 ? 10.733 -7.379 -1.424 1.00 94.25 102 ASP A O 1
ATOM 781 N N . VAL A 1 103 ? 9.070 -6.443 -0.261 1.00 94.50 103 VAL A N 1
ATOM 782 C CA . VAL A 1 103 ? 9.276 -5.104 -0.834 1.00 94.50 103 VAL A CA 1
ATOM 783 C C . VAL A 1 103 ? 10.684 -4.579 -0.537 1.00 94.50 103 VAL A C 1
ATOM 785 O O . VAL A 1 103 ? 11.338 -4.030 -1.427 1.00 94.50 103 VAL A O 1
ATOM 788 N N . GLN A 1 104 ? 11.175 -4.741 0.696 1.00 94.69 104 GLN A N 1
ATOM 789 C CA . GLN A 1 104 ? 12.524 -4.308 1.069 1.00 94.69 104 GLN A CA 1
ATOM 790 C C . GLN A 1 104 ? 13.607 -5.099 0.330 1.00 94.69 104 GLN A C 1
ATOM 792 O O . GLN A 1 104 ? 14.590 -4.504 -0.115 1.00 94.69 104 GLN A O 1
ATOM 797 N N . SER A 1 105 ? 13.421 -6.408 0.159 1.00 92.94 105 SER A N 1
ATOM 798 C CA . SER A 1 105 ? 14.366 -7.287 -0.539 1.00 92.94 105 SER A CA 1
ATOM 799 C C . SER A 1 105 ? 14.441 -6.953 -2.028 1.00 92.94 105 SER A C 1
ATOM 801 O O . SER A 1 105 ? 15.539 -6.753 -2.548 1.00 92.94 105 SER A O 1
ATOM 803 N N . ALA A 1 106 ? 13.292 -6.765 -2.683 1.00 91.56 106 ALA A N 1
ATOM 804 C CA . ALA A 1 106 ? 13.206 -6.330 -4.076 1.00 91.56 106 ALA A CA 1
ATOM 805 C C . ALA A 1 106 ? 13.925 -4.992 -4.315 1.00 91.56 106 ALA A C 1
ATOM 807 O O . ALA A 1 106 ? 14.673 -4.821 -5.283 1.00 91.56 106 ALA A O 1
ATOM 808 N N . MET A 1 107 ? 13.723 -4.023 -3.415 1.00 91.75 107 MET A N 1
ATOM 809 C CA . MET A 1 107 ? 14.420 -2.737 -3.477 1.00 91.75 107 MET A CA 1
ATOM 810 C C . MET A 1 107 ? 15.922 -2.893 -3.272 1.00 91.75 107 MET A C 1
ATOM 812 O O . MET A 1 107 ? 16.696 -2.323 -4.039 1.00 91.75 107 MET A O 1
ATOM 816 N N . ALA A 1 108 ? 16.338 -3.651 -2.256 1.00 92.12 108 ALA A N 1
ATOM 817 C CA . ALA A 1 108 ? 17.748 -3.888 -1.972 1.00 92.12 108 ALA A CA 1
ATOM 818 C C . ALA A 1 108 ? 18.448 -4.524 -3.179 1.00 92.12 108 ALA A C 1
ATOM 820 O O . ALA A 1 108 ? 19.511 -4.057 -3.586 1.00 92.12 108 ALA A O 1
ATOM 821 N N . GLN A 1 109 ? 17.815 -5.517 -3.809 1.00 90.75 109 GLN A N 1
ATOM 822 C CA . GLN A 1 109 ? 18.317 -6.136 -5.029 1.00 90.75 109 GLN A CA 1
ATOM 823 C C . GLN A 1 109 ? 18.467 -5.113 -6.159 1.00 90.75 109 GLN A C 1
ATOM 825 O O . GLN A 1 109 ? 19.540 -5.026 -6.755 1.00 90.75 109 GLN A O 1
ATOM 830 N N . TYR A 1 110 ? 17.444 -4.295 -6.425 1.00 90.44 110 TYR A N 1
ATOM 831 C CA . TYR A 1 110 ? 17.507 -3.271 -7.470 1.00 90.44 110 TYR A CA 1
ATOM 832 C C . TYR A 1 110 ? 18.629 -2.249 -7.227 1.00 90.44 110 TYR A C 1
ATOM 834 O O . TYR A 1 110 ? 19.434 -1.994 -8.120 1.00 90.44 110 TYR A O 1
ATOM 842 N N . PHE A 1 111 ? 18.718 -1.693 -6.015 1.00 91.12 111 PHE A N 1
ATOM 843 C CA . PHE A 1 111 ? 19.704 -0.661 -5.668 1.00 91.12 111 PHE A CA 1
ATOM 844 C C . PHE A 1 111 ? 21.127 -1.194 -5.462 1.00 91.12 111 PHE A C 1
ATOM 846 O O . PHE A 1 111 ? 22.067 -0.404 -5.444 1.00 91.12 111 PHE A O 1
ATOM 853 N N . SER A 1 112 ? 21.309 -2.513 -5.352 1.00 91.31 112 SER A N 1
ATOM 854 C CA . SER A 1 112 ? 22.637 -3.138 -5.291 1.00 91.31 112 SER A CA 1
ATOM 855 C C . SER A 1 112 ? 23.372 -3.163 -6.639 1.00 91.31 112 SER A C 1
ATOM 857 O O . SER A 1 112 ? 24.563 -3.476 -6.683 1.00 91.31 112 SER A O 1
ATOM 859 N N . ALA A 1 113 ? 22.685 -2.838 -7.741 1.00 89.12 113 ALA A N 1
ATOM 860 C CA . ALA A 1 113 ? 23.263 -2.887 -9.076 1.00 89.12 113 ALA A CA 1
ATOM 861 C C . ALA A 1 113 ? 24.428 -1.881 -9.235 1.00 89.12 113 ALA A C 1
ATOM 863 O O . ALA A 1 113 ? 24.275 -0.692 -8.932 1.00 89.12 113 ALA A O 1
ATOM 864 N N . PRO A 1 114 ? 25.596 -2.316 -9.745 1.00 87.19 114 PRO A N 1
ATOM 865 C CA . PRO A 1 114 ? 26.744 -1.435 -9.924 1.00 87.19 114 PRO A CA 1
ATOM 866 C C . PRO A 1 114 ? 26.448 -0.359 -10.975 1.00 87.19 114 PRO A C 1
ATOM 868 O O . PRO A 1 114 ? 25.854 -0.640 -12.014 1.00 87.19 114 PRO A O 1
ATOM 871 N N . ASN A 1 115 ? 26.905 0.872 -10.724 1.00 86.88 115 ASN A N 1
ATOM 872 C CA . ASN A 1 115 ? 26.713 2.035 -11.605 1.00 86.88 115 ASN A CA 1
ATOM 873 C C . ASN A 1 115 ? 25.238 2.357 -11.925 1.00 86.88 115 ASN A C 1
ATOM 875 O O . ASN A 1 115 ? 24.936 2.953 -12.964 1.00 86.88 115 ASN A O 1
ATOM 879 N N . LEU A 1 116 ? 24.307 1.976 -11.045 1.00 87.38 116 LEU A N 1
ATOM 880 C CA . LEU A 1 116 ? 22.894 2.286 -11.213 1.00 87.38 116 LEU A CA 1
ATOM 881 C C . LEU A 1 116 ? 22.669 3.804 -11.240 1.00 87.38 116 LEU A C 1
ATOM 883 O O . LEU A 1 116 ? 22.960 4.509 -10.277 1.00 87.38 116 LEU A O 1
ATOM 887 N N . THR A 1 117 ? 22.083 4.292 -12.331 1.00 88.88 117 THR A N 1
ATOM 888 C CA . THR A 1 117 ? 21.609 5.676 -12.457 1.00 88.88 117 THR A CA 1
ATOM 889 C C . THR A 1 117 ? 20.098 5.638 -12.688 1.00 88.88 117 THR A C 1
ATOM 891 O O . THR A 1 117 ? 19.654 5.536 -13.835 1.00 88.88 117 THR A O 1
ATOM 894 N N . PRO A 1 118 ? 19.283 5.615 -11.618 1.00 85.25 118 PRO A N 1
ATOM 895 C CA . PRO A 1 118 ? 17.845 5.466 -11.759 1.00 85.25 118 PRO A CA 1
ATOM 896 C C . PRO A 1 118 ? 17.232 6.749 -12.330 1.00 85.25 118 PRO A C 1
ATOM 898 O O . PRO A 1 118 ? 17.646 7.860 -11.998 1.00 85.25 118 PRO A O 1
ATOM 901 N N . ALA A 1 119 ? 16.205 6.606 -13.169 1.00 84.56 119 ALA A N 1
ATOM 902 C CA . ALA A 1 119 ? 15.433 7.760 -13.616 1.00 84.56 119 ALA A CA 1
ATOM 903 C C . ALA A 1 119 ? 14.760 8.455 -12.409 1.00 84.56 119 ALA A C 1
ATOM 905 O O . ALA A 1 119 ? 14.377 7.766 -11.460 1.00 84.56 119 ALA A O 1
ATOM 906 N N . PRO A 1 120 ? 14.537 9.785 -12.433 1.00 80.62 120 PRO A N 1
ATOM 907 C CA . PRO A 1 120 ? 14.044 10.522 -11.262 1.00 80.62 120 PRO A CA 1
ATOM 908 C C . PRO A 1 120 ? 12.739 9.980 -10.663 1.00 80.62 120 PRO A C 1
ATOM 910 O O . PRO A 1 120 ? 12.563 9.969 -9.446 1.00 80.62 120 PRO A O 1
ATOM 913 N N . PHE A 1 121 ? 11.829 9.479 -11.506 1.00 80.00 121 PHE A N 1
ATOM 914 C CA . PHE A 1 121 ? 10.566 8.902 -11.044 1.00 80.00 121 PHE A CA 1
ATOM 915 C C . PHE A 1 121 ? 10.762 7.626 -10.213 1.00 80.00 121 PHE A C 1
ATOM 917 O O . PHE A 1 121 ? 9.940 7.340 -9.352 1.00 80.00 121 PHE A O 1
ATOM 924 N N . VAL A 1 122 ? 11.850 6.876 -10.418 1.00 86.00 122 VAL A N 1
ATOM 925 C CA . VAL A 1 122 ? 12.098 5.621 -9.697 1.00 86.00 122 VAL A CA 1
ATOM 926 C C . VAL A 1 122 ? 12.248 5.887 -8.208 1.00 86.00 122 VAL A C 1
ATOM 928 O O . VAL A 1 122 ? 11.552 5.258 -7.419 1.00 86.00 122 VAL A O 1
ATOM 931 N N . LEU A 1 123 ? 13.076 6.867 -7.829 1.00 85.56 123 LEU A N 1
ATOM 932 C CA . LEU A 1 123 ? 13.295 7.209 -6.421 1.00 85.56 123 LEU A CA 1
ATOM 933 C C . LEU A 1 123 ? 12.010 7.680 -5.731 1.00 85.56 123 LEU A C 1
ATOM 935 O O . LEU A 1 123 ? 11.792 7.361 -4.563 1.00 85.56 123 LEU A O 1
ATOM 939 N N . ARG A 1 124 ? 11.137 8.391 -6.457 1.00 81.88 124 ARG A N 1
ATOM 940 C CA . ARG A 1 124 ? 9.823 8.828 -5.962 1.00 81.88 124 ARG A CA 1
ATOM 941 C C . ARG A 1 124 ? 8.870 7.652 -5.715 1.00 81.88 124 ARG A C 1
ATOM 943 O O . ARG A 1 124 ? 8.176 7.621 -4.699 1.00 81.88 124 ARG A O 1
ATOM 950 N N . GLU A 1 125 ? 8.818 6.685 -6.625 1.00 83.06 125 GLU A N 1
ATOM 951 C CA . GLU A 1 125 ? 7.958 5.507 -6.456 1.00 83.06 125 GLU A CA 1
ATOM 952 C C . GLU A 1 125 ? 8.488 4.591 -5.343 1.00 83.06 125 GLU A C 1
ATOM 954 O O . GLU A 1 125 ? 7.723 4.117 -4.500 1.00 83.06 125 GLU A O 1
ATOM 959 N N . THR A 1 126 ? 9.808 4.393 -5.265 1.00 89.38 126 THR A N 1
ATOM 960 C CA . THR A 1 126 ? 10.413 3.553 -4.222 1.00 89.38 126 THR A CA 1
ATOM 961 C C . THR A 1 126 ? 10.337 4.189 -2.840 1.00 89.38 126 THR A C 1
ATOM 963 O O . THR A 1 126 ? 10.127 3.471 -1.866 1.00 89.38 126 THR A O 1
ATOM 966 N N . SER A 1 127 ? 10.441 5.518 -2.721 1.00 88.19 127 SER A N 1
ATOM 967 C CA . SER A 1 127 ? 10.230 6.194 -1.434 1.00 88.19 127 SER A CA 1
ATOM 968 C C . SER A 1 127 ? 8.790 6.034 -0.949 1.00 88.19 127 SER A C 1
ATOM 970 O O . SER A 1 127 ? 8.573 5.743 0.225 1.00 88.19 127 SER A O 1
ATOM 972 N N . THR A 1 128 ? 7.812 6.115 -1.857 1.00 85.69 128 THR A N 1
ATOM 973 C CA . THR A 1 128 ? 6.399 5.847 -1.546 1.00 85.69 128 THR A CA 1
ATOM 974 C C . THR A 1 128 ? 6.203 4.423 -1.032 1.00 85.69 128 THR A C 1
ATOM 976 O O . THR A 1 128 ? 5.587 4.220 0.012 1.00 85.69 128 THR A O 1
ATOM 979 N N . ALA A 1 129 ? 6.759 3.428 -1.723 1.00 90.75 129 ALA A N 1
ATOM 980 C CA . ALA A 1 129 ? 6.687 2.039 -1.278 1.00 90.75 129 ALA A CA 1
ATOM 981 C C . ALA A 1 129 ? 7.391 1.824 0.082 1.00 90.75 129 ALA A C 1
ATOM 983 O O . ALA A 1 129 ? 6.853 1.126 0.939 1.00 90.75 129 ALA A O 1
ATOM 984 N N . MET A 1 130 ? 8.521 2.495 0.339 1.00 90.75 130 MET A N 1
ATOM 985 C CA . MET A 1 130 ? 9.218 2.423 1.630 1.00 90.75 130 MET A CA 1
ATOM 986 C C . MET A 1 130 ? 8.428 3.084 2.774 1.00 90.75 130 MET A C 1
ATOM 988 O O . MET A 1 130 ? 8.439 2.580 3.898 1.00 90.75 130 MET A O 1
ATOM 992 N N . LEU A 1 131 ? 7.694 4.170 2.505 1.00 88.81 131 LEU A N 1
ATOM 993 C CA . LEU A 1 131 ? 6.773 4.767 3.482 1.00 88.81 131 LEU A CA 1
ATOM 994 C C . LEU A 1 131 ? 5.685 3.764 3.892 1.00 88.81 131 LEU A C 1
ATOM 996 O O . LEU A 1 131 ? 5.411 3.613 5.083 1.00 88.81 131 LEU A O 1
ATOM 1000 N N . PHE A 1 132 ? 5.135 3.008 2.935 1.00 89.06 132 PHE A N 1
ATOM 1001 C CA . PHE A 1 132 ? 4.208 1.917 3.248 1.00 89.06 132 PHE A CA 1
ATOM 1002 C C . PHE A 1 132 ? 4.869 0.796 4.056 1.00 89.06 132 PHE A C 1
ATOM 1004 O O . PHE A 1 132 ? 4.247 0.318 4.999 1.00 89.06 132 PHE A O 1
ATOM 1011 N N . CYS A 1 133 ? 6.124 0.421 3.789 1.00 93.38 133 CYS A N 1
ATOM 1012 C CA . CYS A 1 133 ? 6.843 -0.522 4.658 1.00 93.38 133 CYS A CA 1
ATOM 1013 C C . CYS A 1 133 ? 6.931 -0.012 6.106 1.00 93.38 133 CYS A C 1
ATOM 1015 O O . CYS A 1 133 ? 6.683 -0.773 7.040 1.00 93.38 133 CYS A O 1
ATOM 1017 N N . GLY A 1 134 ? 7.210 1.280 6.308 1.00 90.56 134 GLY A N 1
ATOM 1018 C CA . GLY A 1 134 ? 7.180 1.904 7.636 1.00 90.56 134 GLY A CA 1
ATOM 1019 C C . GLY A 1 134 ? 5.816 1.765 8.319 1.00 90.56 134 GLY A C 1
ATOM 1020 O O . GLY A 1 134 ? 5.738 1.314 9.464 1.00 90.56 134 GLY A O 1
ATOM 1021 N N . ARG A 1 135 ? 4.737 2.067 7.588 1.00 89.38 135 ARG A N 1
ATOM 1022 C CA . ARG A 1 135 ? 3.346 1.924 8.051 1.00 89.38 135 ARG A CA 1
ATOM 1023 C C . ARG A 1 135 ? 2.990 0.479 8.410 1.00 89.38 135 ARG A C 1
ATOM 1025 O O . ARG A 1 135 ? 2.371 0.232 9.443 1.00 89.38 135 ARG A O 1
ATOM 1032 N N . ILE A 1 136 ? 3.407 -0.483 7.589 1.00 93.50 136 ILE A N 1
ATOM 1033 C CA . ILE A 1 136 ? 3.204 -1.922 7.805 1.00 93.50 136 ILE A CA 1
ATOM 1034 C C . ILE A 1 136 ? 3.904 -2.391 9.085 1.00 93.50 136 ILE A C 1
ATOM 1036 O O . ILE A 1 136 ? 3.292 -3.052 9.924 1.00 93.50 136 ILE A O 1
ATOM 1040 N N . LEU A 1 137 ? 5.171 -2.019 9.275 1.00 94.12 137 LEU A N 1
ATOM 1041 C CA . LEU A 1 137 ? 5.937 -2.401 10.465 1.00 94.12 137 LEU A CA 1
ATOM 1042 C C . LEU A 1 137 ? 5.387 -1.743 11.736 1.00 94.12 137 LEU A C 1
ATOM 1044 O O . LEU A 1 137 ? 5.356 -2.368 12.800 1.00 94.12 137 LEU A O 1
ATOM 1048 N N . ALA A 1 138 ? 4.905 -0.503 11.636 1.00 89.88 138 ALA A N 1
ATOM 1049 C CA . ALA A 1 138 ? 4.195 0.147 12.729 1.00 89.88 138 ALA A CA 1
ATOM 1050 C C . ALA A 1 138 ? 2.878 -0.583 13.050 1.00 89.88 138 ALA A C 1
ATOM 1052 O O . ALA A 1 138 ? 2.596 -0.840 14.223 1.00 89.88 138 ALA A O 1
ATOM 1053 N N . ALA A 1 139 ? 2.109 -0.994 12.037 1.00 90.12 139 ALA A N 1
ATOM 1054 C CA . ALA A 1 139 ? 0.898 -1.789 12.227 1.00 90.12 139 ALA A CA 1
ATOM 1055 C C . ALA A 1 139 ? 1.184 -3.130 12.928 1.00 90.12 139 ALA A C 1
ATOM 1057 O O . ALA A 1 139 ? 0.521 -3.429 13.919 1.00 90.12 139 ALA A O 1
ATOM 1058 N N . ASP A 1 140 ? 2.216 -3.885 12.522 1.00 94.38 140 ASP A N 1
ATOM 1059 C CA . ASP A 1 140 ? 2.630 -5.115 13.228 1.00 94.38 140 ASP A CA 1
ATOM 1060 C C . ASP A 1 140 ? 2.975 -4.828 14.697 1.00 94.38 140 ASP A C 1
ATOM 1062 O O . ASP A 1 140 ? 2.453 -5.484 15.607 1.00 94.38 140 ASP A O 1
ATOM 1066 N N . LYS A 1 141 ? 3.796 -3.800 14.949 1.00 92.44 141 LYS A N 1
ATOM 1067 C CA . LYS A 1 141 ? 4.237 -3.420 16.299 1.00 92.44 141 LYS A CA 1
ATOM 1068 C C . LYS A 1 141 ? 3.074 -3.061 17.222 1.00 92.44 141 LYS A C 1
ATOM 1070 O O . LYS A 1 141 ? 3.082 -3.445 18.391 1.00 92.44 141 LYS A O 1
ATOM 1075 N N . TYR A 1 142 ? 2.098 -2.309 16.722 1.00 88.81 142 TYR A N 1
ATOM 1076 C CA . TYR A 1 142 ? 0.983 -1.800 17.524 1.00 88.81 142 TYR A CA 1
ATOM 1077 C C . TYR A 1 142 ? -0.298 -2.635 17.399 1.00 88.81 142 TYR A C 1
ATOM 1079 O O . TYR A 1 142 ? -1.291 -2.300 18.039 1.00 88.81 142 TYR A O 1
ATOM 1087 N N . SER A 1 143 ? -0.273 -3.738 16.648 1.00 89.19 143 SER A N 1
ATOM 1088 C CA . SER A 1 143 ? -1.416 -4.615 16.345 1.00 89.19 143 SER A CA 1
ATOM 1089 C C . SER A 1 143 ? -2.256 -5.018 17.561 1.00 89.19 143 SER A C 1
ATOM 1091 O O . SER A 1 143 ? -3.482 -4.961 17.514 1.00 89.19 143 SER A O 1
ATOM 1093 N N . ALA A 1 144 ? -1.618 -5.325 18.695 1.00 86.50 144 ALA A N 1
ATOM 1094 C CA . ALA A 1 144 ? -2.302 -5.682 19.942 1.00 86.50 144 ALA A CA 1
ATOM 1095 C C . ALA A 1 144 ? -3.224 -4.572 20.490 1.00 86.50 144 ALA A C 1
ATOM 1097 O O . ALA A 1 144 ? -4.145 -4.851 21.261 1.00 86.50 144 ALA A O 1
ATOM 1098 N N . ARG A 1 145 ? -2.991 -3.311 20.103 1.00 82.50 145 ARG A N 1
ATOM 1099 C CA . ARG A 1 145 ? -3.821 -2.166 20.498 1.00 82.50 145 ARG A CA 1
ATOM 1100 C C . ARG A 1 145 ? -5.078 -2.033 19.651 1.00 82.50 145 ARG A C 1
ATOM 1102 O O . ARG A 1 145 ? -5.999 -1.373 20.109 1.00 82.50 145 ARG A O 1
ATOM 1109 N N . LEU A 1 146 ? -5.160 -2.659 18.476 1.00 82.81 146 LEU A N 1
ATOM 1110 C CA . LEU A 1 146 ? -6.294 -2.487 17.561 1.00 82.81 146 LEU A CA 1
ATOM 1111 C C . LEU A 1 146 ? -7.641 -2.806 18.233 1.00 82.81 146 LEU A C 1
ATOM 1113 O O . LEU A 1 146 ? -8.594 -2.051 18.078 1.00 82.81 146 LEU A O 1
ATOM 1117 N N . ALA A 1 147 ? -7.696 -3.873 19.036 1.00 79.38 147 ALA A N 1
ATOM 1118 C CA . ALA A 1 147 ? -8.927 -4.312 19.693 1.00 79.38 147 ALA A CA 1
ATOM 1119 C C . ALA A 1 147 ? -9.359 -3.434 20.884 1.00 79.38 147 ALA A C 1
ATOM 1121 O O . ALA A 1 147 ? -10.545 -3.356 21.189 1.00 79.38 147 ALA A O 1
ATOM 1122 N N . LYS A 1 148 ? -8.410 -2.804 21.591 1.00 81.19 148 LYS A N 1
ATOM 1123 C CA . LYS A 1 148 ? -8.677 -2.069 22.846 1.00 81.19 148 LYS A CA 1
ATOM 1124 C C . LYS A 1 148 ? -8.627 -0.555 22.677 1.00 81.19 148 LYS A C 1
ATOM 1126 O O . LYS A 1 148 ? -9.351 0.174 23.343 1.00 81.19 148 LYS A O 1
ATOM 1131 N N . GLU A 1 149 ? -7.754 -0.087 21.798 1.00 80.44 149 GLU A N 1
ATOM 1132 C CA . GLU A 1 149 ? -7.419 1.317 21.588 1.00 80.44 149 GLU A CA 1
ATOM 1133 C C . GLU A 1 149 ? -7.231 1.596 20.080 1.00 80.44 149 GLU A C 1
ATOM 1135 O O . GLU A 1 149 ? -6.140 1.991 19.650 1.00 80.44 149 GLU A O 1
ATOM 1140 N N . PRO A 1 150 ? -8.272 1.403 19.243 1.00 74.00 150 PRO A N 1
ATOM 1141 C CA . PRO A 1 150 ? -8.161 1.515 17.785 1.00 74.00 150 PRO A CA 1
ATOM 1142 C C . PRO A 1 150 ? -7.669 2.895 17.335 1.00 74.00 150 PRO A C 1
ATOM 1144 O O . PRO A 1 150 ? -6.834 2.996 16.439 1.00 74.00 150 PRO A O 1
ATOM 1147 N N . ALA A 1 151 ? -8.101 3.969 18.003 1.00 71.94 151 ALA A N 1
ATOM 1148 C CA . ALA A 1 151 ? -7.621 5.319 17.713 1.00 71.94 151 ALA A CA 1
ATOM 1149 C C . ALA A 1 151 ? -6.105 5.458 17.937 1.00 71.94 151 ALA A C 1
ATOM 1151 O O . ALA A 1 151 ? -5.406 6.054 17.120 1.00 71.94 151 ALA A O 1
ATOM 1152 N N . ALA A 1 152 ? -5.578 4.866 19.013 1.00 68.50 152 ALA A N 1
ATOM 1153 C CA . ALA A 1 152 ? -4.148 4.880 19.283 1.00 68.50 152 ALA A CA 1
ATOM 1154 C C . ALA A 1 152 ? -3.380 3.969 18.318 1.00 68.50 152 ALA A C 1
ATOM 1156 O O . ALA A 1 152 ? -2.269 4.314 17.923 1.00 68.50 152 ALA A O 1
ATOM 1157 N N . PHE A 1 153 ? -3.954 2.835 17.905 1.00 75.69 153 PHE A N 1
ATOM 1158 C CA . PHE A 1 153 ? -3.386 2.011 16.837 1.00 75.69 153 PHE A CA 1
ATOM 1159 C C . PHE A 1 153 ? -3.203 2.827 15.554 1.00 75.69 153 PHE A C 1
ATOM 1161 O O . PHE A 1 153 ? -2.077 2.932 15.075 1.00 75.69 153 PHE A O 1
ATOM 1168 N N . PHE A 1 154 ? -4.264 3.461 15.043 1.00 73.19 154 PHE A N 1
ATOM 1169 C CA . PHE A 1 154 ? -4.179 4.240 13.805 1.00 73.19 154 PHE A CA 1
ATOM 1170 C C . PHE A 1 154 ? -3.260 5.447 13.962 1.00 73.19 154 PHE A C 1
ATOM 1172 O O . PHE A 1 154 ? -2.426 5.678 13.098 1.00 73.19 154 PHE A O 1
ATOM 1179 N N . SER A 1 155 ? -3.324 6.149 15.095 1.00 72.44 155 SER A N 1
ATOM 1180 C CA . SER A 1 155 ? -2.404 7.249 15.385 1.00 72.44 155 SER A CA 1
ATOM 1181 C C . SER A 1 155 ? -0.939 6.814 15.320 1.00 72.44 155 SER A C 1
ATOM 1183 O O . SER A 1 155 ? -0.135 7.545 14.772 1.00 72.44 155 SER A O 1
ATOM 1185 N N . ASN A 1 156 ? -0.579 5.628 15.821 1.00 72.75 156 ASN A N 1
ATOM 1186 C CA . ASN A 1 156 ? 0.809 5.156 15.773 1.00 72.75 156 ASN A CA 1
ATOM 1187 C C . ASN A 1 156 ? 1.196 4.510 14.437 1.00 72.75 156 ASN A C 1
ATOM 1189 O O . ASN A 1 156 ? 2.343 4.633 14.018 1.00 72.75 156 ASN A O 1
ATOM 1193 N N . ALA A 1 157 ? 0.273 3.802 13.786 1.00 70.81 157 ALA A N 1
ATOM 1194 C CA . ALA A 1 157 ? 0.531 3.133 12.514 1.00 70.81 157 ALA A CA 1
ATOM 1195 C C . ALA A 1 157 ? 0.638 4.132 11.354 1.00 70.81 157 ALA A C 1
ATOM 1197 O O . ALA A 1 157 ? 1.419 3.921 10.438 1.00 70.81 157 ALA A O 1
ATOM 1198 N N . VAL A 1 158 ? -0.131 5.219 11.418 1.00 68.75 158 VAL A N 1
ATOM 1199 C CA . VAL A 1 158 ? -0.362 6.190 10.337 1.00 68.75 158 VAL A CA 1
ATOM 1200 C C . VAL A 1 158 ? 0.302 7.542 10.684 1.00 68.75 158 VAL A C 1
ATOM 1202 O O . VAL A 1 158 ? -0.020 8.574 10.116 1.00 68.75 158 VAL A O 1
ATOM 1205 N N . ASN A 1 159 ? 1.259 7.574 11.622 1.00 68.06 159 ASN A N 1
ATOM 1206 C CA . ASN A 1 159 ? 2.084 8.764 11.886 1.00 68.06 159 ASN A CA 1
ATOM 1207 C C . ASN A 1 159 ? 3.282 8.818 10.927 1.00 68.06 159 ASN A C 1
ATOM 1209 O O . ASN A 1 159 ? 4.433 8.646 11.329 1.00 68.06 159 ASN A O 1
ATOM 1213 N N . ASP A 1 160 ? 2.995 8.996 9.640 1.00 68.12 160 ASP A N 1
ATOM 1214 C CA . ASP A 1 160 ? 3.991 9.077 8.574 1.00 68.12 160 ASP A CA 1
ATOM 1215 C C . ASP A 1 160 ? 3.741 10.284 7.651 1.00 68.12 160 ASP A C 1
ATOM 1217 O O . ASP A 1 160 ? 2.687 10.925 7.683 1.00 68.12 160 ASP A O 1
ATOM 1221 N N . TYR A 1 161 ? 4.727 10.599 6.804 1.00 62.19 161 TYR A N 1
ATOM 1222 C CA . TYR A 1 161 ? 4.638 11.727 5.872 1.00 62.19 161 TYR A CA 1
ATOM 1223 C C . TYR A 1 161 ? 3.477 11.606 4.874 1.00 62.19 161 TYR A C 1
ATOM 1225 O O . TYR A 1 161 ? 2.930 12.627 4.470 1.00 62.19 161 TYR A O 1
ATOM 1233 N N . LEU A 1 162 ? 3.074 10.389 4.485 1.00 59.78 162 LEU A N 1
ATOM 1234 C CA . LEU A 1 162 ? 1.930 10.189 3.585 1.00 59.78 162 LEU A CA 1
ATOM 1235 C C . LEU A 1 162 ? 0.635 10.666 4.238 1.00 59.78 162 LEU A C 1
ATOM 1237 O O . LEU A 1 162 ? -0.160 11.364 3.620 1.00 59.78 162 LEU A O 1
ATOM 1241 N N . SER A 1 163 ? 0.456 10.332 5.507 1.00 55.16 163 SER A N 1
ATOM 1242 C CA . SER A 1 163 ? -0.734 10.683 6.280 1.00 55.16 163 SER A CA 1
ATOM 1243 C C . SER A 1 163 ? -0.802 12.171 6.563 1.00 55.16 163 SER A C 1
ATOM 1245 O O . SER A 1 163 ? -1.876 12.767 6.526 1.00 55.16 163 SER A O 1
ATOM 1247 N N . GLU A 1 164 ? 0.352 12.795 6.790 1.00 56.25 164 GLU A N 1
ATOM 1248 C CA . GLU A 1 164 ? 0.441 14.244 6.908 1.00 56.25 164 GLU A CA 1
ATOM 1249 C C . GLU A 1 164 ? 0.093 14.930 5.578 1.00 56.25 164 GLU A C 1
ATOM 1251 O O . GLU A 1 164 ? -0.691 15.876 5.568 1.00 56.25 164 GLU A O 1
ATOM 1256 N N . ILE A 1 165 ? 0.568 14.414 4.440 1.00 60.09 165 ILE A N 1
ATOM 1257 C CA . ILE A 1 165 ? 0.188 14.917 3.108 1.00 60.09 165 ILE A CA 1
ATOM 1258 C C . ILE A 1 165 ? -1.319 14.751 2.859 1.00 60.09 165 ILE A C 1
ATOM 1260 O O . ILE A 1 165 ? -1.967 15.695 2.403 1.00 60.09 165 ILE A O 1
ATOM 1264 N N . GLU A 1 166 ? -1.905 13.595 3.172 1.00 57.41 166 GLU A N 1
ATOM 1265 C CA . GLU A 1 166 ? -3.347 13.335 3.034 1.00 57.41 166 GLU A CA 1
ATOM 1266 C C . GLU A 1 166 ? -4.182 14.264 3.927 1.00 57.41 166 GLU A C 1
ATOM 1268 O O . GLU A 1 166 ? -5.1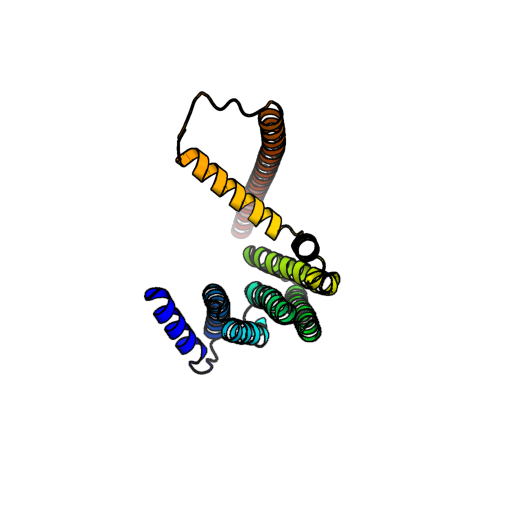86 14.836 3.480 1.00 57.41 166 GLU A O 1
ATOM 1273 N N . ARG A 1 167 ? -3.743 14.477 5.175 1.00 56.78 167 ARG A N 1
ATOM 1274 C CA . ARG A 1 167 ? -4.357 15.413 6.126 1.00 56.78 167 ARG A CA 1
ATOM 1275 C C . ARG A 1 167 ? -4.314 16.840 5.595 1.00 56.78 167 ARG A C 1
ATOM 1277 O O . ARG A 1 167 ? -5.340 17.522 5.607 1.00 56.78 167 ARG A O 1
ATOM 1284 N N . LEU A 1 168 ? -3.154 17.283 5.115 1.00 50.25 168 LEU A N 1
ATOM 1285 C CA . LEU A 1 168 ? -2.953 18.620 4.556 1.00 50.25 168 LEU A CA 1
ATOM 1286 C C . LEU A 1 168 ? -3.771 18.827 3.279 1.00 50.25 168 LEU A C 1
ATOM 1288 O O . LEU A 1 168 ? -4.415 19.861 3.134 1.00 50.25 168 LEU A O 1
ATOM 1292 N N . THR A 1 169 ? -3.824 17.827 2.401 1.00 49.81 169 THR A N 1
ATOM 1293 C CA . THR A 1 169 ? -4.635 17.860 1.173 1.00 49.81 169 THR A CA 1
ATOM 1294 C C . THR A 1 169 ? -6.121 17.959 1.508 1.00 49.81 169 THR A C 1
ATOM 1296 O O . THR A 1 169 ? -6.828 18.810 0.975 1.00 49.81 169 THR A O 1
ATOM 1299 N N . SER A 1 170 ? -6.596 17.150 2.457 1.00 50.22 170 SER A N 1
ATOM 1300 C CA . SER A 1 170 ? -7.987 17.194 2.923 1.00 50.22 170 SER A CA 1
ATOM 1301 C C . SER A 1 170 ? -8.343 18.538 3.564 1.00 50.22 170 SER A C 1
ATOM 1303 O O . SER A 1 170 ? -9.457 19.033 3.396 1.00 50.22 170 SER A O 1
ATOM 1305 N N . LEU A 1 171 ? -7.409 19.142 4.305 1.00 56.09 171 LEU A N 1
ATOM 1306 C CA . LEU A 1 171 ? -7.575 20.467 4.899 1.00 56.09 171 LEU A CA 1
ATOM 1307 C C . LEU A 1 171 ? -7.634 21.554 3.816 1.00 56.09 171 LEU A C 1
ATOM 1309 O O . LEU A 1 171 ? -8.524 22.400 3.862 1.00 56.09 171 LEU A O 1
ATOM 1313 N N . ALA A 1 172 ? -6.735 21.500 2.831 1.00 51.38 172 ALA A N 1
ATOM 1314 C CA . ALA A 1 172 ? -6.707 22.423 1.700 1.00 51.38 172 ALA A CA 1
ATOM 1315 C C . ALA A 1 172 ? -8.017 22.371 0.902 1.00 51.38 172 ALA A C 1
ATOM 1317 O O . ALA A 1 172 ? -8.634 23.411 0.692 1.00 51.38 172 ALA A O 1
ATOM 1318 N N . LEU A 1 173 ? -8.505 21.170 0.574 1.00 52.09 173 LEU A N 1
ATOM 1319 C CA . LEU A 1 173 ? -9.790 20.976 -0.108 1.00 52.09 173 LEU A CA 1
ATOM 1320 C C . LEU A 1 173 ? -10.973 21.503 0.717 1.00 52.09 173 LEU A C 1
ATOM 1322 O O . LEU A 1 173 ? -11.906 22.084 0.169 1.00 52.09 173 LEU A O 1
ATOM 1326 N N . LYS A 1 174 ? -10.960 21.336 2.047 1.00 54.53 174 LYS A N 1
ATOM 1327 C CA . LYS A 1 174 ? -11.991 21.916 2.927 1.00 54.53 174 LYS A CA 1
ATOM 1328 C C . LYS A 1 174 ? -11.967 23.443 2.909 1.00 54.53 174 LYS A C 1
ATOM 1330 O O . LYS A 1 174 ? -13.034 24.045 2.840 1.00 54.53 174 LYS A O 1
ATOM 1335 N N . PHE A 1 175 ? -10.786 24.057 2.960 1.00 56.94 175 PHE A N 1
ATOM 1336 C CA . PHE A 1 175 ? -10.645 25.512 2.873 1.00 56.94 175 PHE A CA 1
ATOM 1337 C C . PHE A 1 175 ? -11.078 26.048 1.511 1.00 56.94 175 PHE A C 1
ATOM 1339 O O . PHE A 1 175 ? -11.805 27.034 1.452 1.00 56.94 175 PHE A O 1
ATOM 1346 N N . GLU A 1 176 ? -10.687 25.382 0.429 1.00 49.84 176 GLU A N 1
ATOM 1347 C CA . GLU A 1 176 ? -11.118 25.721 -0.925 1.00 49.84 176 GLU A CA 1
ATOM 1348 C C . GLU A 1 176 ? -12.645 25.650 -1.045 1.00 49.84 176 GLU A C 1
ATOM 1350 O O . GLU A 1 176 ? -13.273 26.616 -1.469 1.00 49.84 176 GLU A O 1
ATOM 1355 N N . ASN A 1 177 ? -13.266 24.578 -0.546 1.00 51.69 177 ASN A N 1
ATOM 1356 C CA . ASN A 1 177 ? -14.723 24.443 -0.515 1.00 51.69 177 ASN A CA 1
ATOM 1357 C C . ASN A 1 177 ? -15.410 25.525 0.337 1.00 51.69 177 ASN A C 1
ATOM 1359 O O . ASN A 1 177 ? -16.476 26.003 -0.037 1.00 51.69 177 ASN A O 1
ATOM 1363 N N . GLN A 1 178 ? -14.817 25.940 1.461 1.00 60.38 178 GLN A N 1
ATOM 1364 C CA . GLN A 1 178 ? -15.343 27.031 2.294 1.00 60.38 178 GLN A CA 1
ATOM 1365 C C . GLN A 1 178 ? -15.214 28.404 1.622 1.00 60.38 178 GLN A C 1
ATOM 1367 O O . GLN A 1 178 ? -16.106 29.236 1.763 1.00 60.38 178 GLN A O 1
ATOM 1372 N N . LEU A 1 179 ? -14.132 28.640 0.878 1.00 54.97 179 LEU A N 1
ATOM 1373 C CA . LEU A 1 179 ? -13.935 29.862 0.097 1.00 54.97 179 LEU A CA 1
ATOM 1374 C C . LEU A 1 179 ? -14.888 29.917 -1.107 1.00 54.97 179 LEU A C 1
ATOM 1376 O O . LEU A 1 179 ? -15.454 30.972 -1.390 1.00 54.97 179 LEU A O 1
ATOM 1380 N N . LEU A 1 180 ? -15.104 28.782 -1.777 1.00 52.41 180 LEU A N 1
ATOM 1381 C CA . LEU A 1 180 ? -16.025 28.646 -2.911 1.00 52.41 180 LEU A CA 1
ATOM 1382 C C . LEU A 1 180 ? -17.503 28.699 -2.495 1.00 52.41 180 LEU A C 1
ATOM 1384 O O . LEU A 1 180 ? -18.332 29.155 -3.278 1.00 52.41 180 LEU A O 1
ATOM 1388 N N . ALA A 1 181 ? -17.844 28.279 -1.272 1.00 54.47 181 ALA A N 1
ATOM 1389 C CA . ALA A 1 181 ? -19.212 28.337 -0.750 1.00 54.47 181 ALA A CA 1
ATOM 1390 C C . ALA A 1 181 ? -19.724 29.773 -0.499 1.00 54.47 181 ALA A C 1
ATOM 1392 O O . ALA A 1 181 ? -20.927 29.966 -0.325 1.00 54.47 181 ALA A O 1
ATOM 1393 N N . GLY A 1 182 ? -18.847 30.787 -0.514 1.00 47.72 182 GLY A N 1
ATOM 1394 C CA . GLY A 1 182 ? -19.208 32.172 -0.206 1.00 47.72 182 GLY A CA 1
ATOM 1395 C C . GLY A 1 182 ? -19.701 32.362 1.243 1.00 47.72 182 GLY A C 1
ATOM 1396 O O . GLY A 1 182 ? -19.851 31.401 1.997 1.00 47.72 182 GLY A O 1
ATOM 1397 N N . PRO A 1 183 ? -19.945 33.608 1.691 1.00 49.59 183 PRO A N 1
ATOM 1398 C CA . PRO A 1 183 ? -20.388 33.890 3.053 1.00 49.59 183 PRO A CA 1
ATOM 1399 C C . PRO A 1 183 ? -21.871 33.529 3.222 1.00 49.59 183 PRO A C 1
ATOM 1401 O O . PRO A 1 183 ? -22.745 34.394 3.257 1.00 49.59 183 PRO A O 1
ATOM 1404 N N . THR A 1 184 ? -22.191 32.243 3.327 1.00 49.28 184 THR A N 1
ATOM 1405 C CA . THR A 1 184 ? -23.543 31.807 3.680 1.00 49.28 184 THR A CA 1
ATOM 1406 C C . THR A 1 184 ? -23.722 31.833 5.198 1.00 49.28 184 THR A C 1
ATOM 1408 O O . THR A 1 184 ? -23.472 30.842 5.878 1.00 49.28 184 THR A O 1
ATOM 1411 N N . GLY A 1 185 ? -24.215 32.962 5.717 1.00 38.53 185 GLY A N 1
ATOM 1412 C CA . GLY A 1 185 ? -25.153 32.942 6.844 1.00 38.53 185 GLY A CA 1
ATOM 1413 C C . GLY A 1 185 ? -24.718 33.567 8.177 1.00 38.53 185 GLY A C 1
ATOM 1414 O O . GLY A 1 185 ? -24.087 32.926 9.005 1.00 38.53 185 GLY A O 1
ATOM 1415 N N . ASN A 1 186 ? -25.302 34.745 8.425 1.00 40.28 186 ASN A N 1
ATOM 1416 C CA . ASN A 1 186 ? -25.734 35.319 9.710 1.00 40.28 186 ASN A CA 1
ATOM 1417 C C . ASN A 1 186 ? -24.747 36.210 10.526 1.00 40.28 186 ASN A C 1
ATOM 1419 O O . ASN A 1 186 ? -23.930 35.698 11.290 1.00 40.28 186 ASN A O 1
ATOM 1423 N N . PRO A 1 187 ? -24.898 37.557 10.488 1.00 42.66 187 PRO A N 1
ATOM 1424 C CA . PRO A 1 187 ? -24.090 38.529 11.252 1.00 42.66 187 PRO A CA 1
ATOM 1425 C C . PRO A 1 187 ? -24.230 38.489 12.787 1.00 42.66 187 PRO A C 1
ATOM 1427 O O . PRO A 1 187 ? -23.587 39.279 13.474 1.00 42.66 187 PRO A O 1
ATOM 1430 N N . HIS A 1 188 ? -25.070 37.612 13.349 1.00 42.72 188 HIS A N 1
ATOM 1431 C CA . HIS A 1 188 ? -25.361 37.571 14.791 1.00 42.72 188 HIS A CA 1
ATOM 1432 C C . HIS A 1 188 ? -24.773 36.371 15.544 1.00 42.72 188 HIS A C 1
ATOM 1434 O O . HIS A 1 188 ? -25.048 36.195 16.728 1.00 42.72 188 HIS A O 1
ATOM 1440 N N . SER A 1 189 ? -23.907 35.578 14.916 1.00 43.88 189 SER A N 1
ATOM 1441 C CA . SER A 1 189 ? -23.164 34.521 15.608 1.00 43.88 189 SER A CA 1
ATOM 1442 C C . SER A 1 189 ? -21.791 35.028 16.066 1.00 43.88 189 SER A C 1
ATOM 1444 O O . SER A 1 189 ? -20.756 34.599 15.552 1.00 43.88 189 SER A O 1
ATOM 1446 N N . TYR A 1 190 ? -21.754 35.913 17.067 1.00 43.53 190 TYR A N 1
ATOM 1447 C CA . TYR A 1 190 ? -20.545 36.037 17.885 1.00 43.53 190 TYR A CA 1
ATOM 1448 C C . TYR A 1 190 ? -20.430 34.764 18.728 1.00 43.53 190 TYR A C 1
ATOM 1450 O O . TYR A 1 190 ? -20.974 34.666 19.827 1.00 43.53 190 TYR A O 1
ATOM 1458 N N . GLY A 1 191 ? -19.756 33.756 18.167 1.00 44.56 191 GLY A N 1
ATOM 1459 C CA . GLY A 1 191 ? -19.292 32.601 18.922 1.00 44.56 191 GLY A CA 1
ATOM 1460 C C . GLY A 1 191 ? -18.471 33.085 20.114 1.00 44.56 191 GLY A C 1
ATOM 1461 O O . GLY A 1 191 ? -17.734 34.067 20.007 1.00 44.56 191 GLY A O 1
ATOM 1462 N N . SER A 1 192 ? -18.634 32.420 21.257 1.00 50.09 192 SER A N 1
ATOM 1463 C CA . SER A 1 192 ? -17.962 32.744 22.519 1.00 50.09 192 SER A CA 1
ATOM 1464 C C . SER A 1 192 ? -16.470 33.051 22.315 1.00 50.09 192 SER A C 1
ATOM 1466 O O . SER A 1 192 ? -15.841 32.512 21.404 1.00 50.09 192 SER A O 1
ATOM 1468 N N . ALA A 1 193 ? -15.870 33.873 23.182 1.00 45.69 193 ALA A N 1
ATOM 1469 C CA . ALA A 1 193 ? -14.452 34.253 23.110 1.00 45.69 193 ALA A CA 1
ATOM 1470 C C . ALA A 1 193 ? -13.477 33.055 22.969 1.00 45.69 193 ALA A C 1
ATOM 1472 O O . ALA A 1 193 ? -12.393 33.201 22.408 1.00 45.69 193 ALA A O 1
ATOM 1473 N N . GLN A 1 194 ? -13.881 31.853 23.401 1.00 47.00 194 GLN A N 1
ATOM 1474 C CA . GLN A 1 194 ? -13.163 30.592 23.168 1.00 47.00 194 GLN A CA 1
ATOM 1475 C C . GLN A 1 194 ? -13.123 30.163 21.693 1.00 47.00 194 GLN A C 1
ATOM 1477 O O . GLN A 1 194 ? -12.097 29.675 21.229 1.00 47.00 194 GLN A O 1
ATOM 1482 N N . THR A 1 195 ? -14.195 30.387 20.936 1.00 49.09 195 THR A N 1
ATOM 1483 C CA . THR A 1 195 ? -14.290 30.058 19.506 1.00 49.09 195 THR A CA 1
ATOM 1484 C C . THR A 1 195 ? -13.370 30.959 18.680 1.00 49.09 195 THR A C 1
ATOM 1486 O O . THR A 1 195 ? -12.584 30.460 17.879 1.00 49.09 195 THR A O 1
ATOM 1489 N N . ILE A 1 196 ? -13.374 32.268 18.957 1.00 45.38 196 ILE A N 1
ATOM 1490 C CA . ILE A 1 196 ? -12.499 33.256 18.298 1.00 45.38 196 ILE A CA 1
ATOM 1491 C C . ILE A 1 196 ? -11.025 33.016 18.665 1.00 45.38 196 ILE A C 1
ATOM 1493 O O . ILE A 1 196 ? -10.159 33.057 17.796 1.00 45.38 196 ILE A O 1
ATOM 1497 N N . SER A 1 197 ? -10.738 32.687 19.929 1.00 48.44 197 SER A N 1
ATOM 1498 C CA . SER A 1 197 ? -9.401 32.288 20.399 1.00 48.44 197 SER A CA 1
ATOM 1499 C C . SER A 1 197 ? -8.890 31.023 19.695 1.00 48.44 197 SER A C 1
ATOM 1501 O O . SER A 1 197 ? -7.762 30.998 19.200 1.00 48.44 197 SER A O 1
ATOM 1503 N N . SER A 1 198 ? -9.737 29.996 19.560 1.00 53.03 198 SER A N 1
ATOM 1504 C CA . SER A 1 198 ? -9.376 28.753 18.869 1.00 53.03 198 SER A CA 1
ATOM 1505 C C . SER A 1 198 ? -9.150 28.953 17.366 1.00 53.03 198 SER A C 1
ATOM 1507 O O . SER A 1 198 ? -8.206 28.394 16.810 1.00 53.03 198 SER A O 1
ATOM 1509 N N . GLN A 1 199 ? -9.942 29.815 16.721 1.00 47.81 199 GLN A N 1
ATOM 1510 C CA . GLN A 1 199 ? -9.767 30.183 15.315 1.00 47.81 199 GLN A CA 1
ATOM 1511 C C . GLN A 1 199 ? -8.510 31.035 15.103 1.00 47.81 199 GLN A C 1
ATOM 1513 O O . GLN A 1 199 ? -7.783 30.816 14.139 1.00 47.81 199 GLN A O 1
ATOM 1518 N N . ALA A 1 200 ? -8.190 31.953 16.018 1.00 46.12 200 ALA A N 1
ATOM 1519 C CA . ALA A 1 200 ? -6.958 32.740 15.973 1.00 46.12 200 ALA A CA 1
ATOM 1520 C C . ALA A 1 200 ? -5.704 31.873 16.186 1.00 46.12 200 ALA A C 1
ATOM 1522 O O . ALA A 1 200 ? -4.695 32.074 15.508 1.00 46.12 200 ALA A O 1
ATOM 1523 N N . ALA A 1 201 ? -5.771 30.868 17.066 1.00 53.59 201 ALA A N 1
ATOM 1524 C CA . ALA A 1 201 ? -4.704 29.883 17.246 1.00 53.59 201 ALA A CA 1
ATOM 1525 C C . ALA A 1 201 ? -4.520 29.015 15.988 1.00 53.59 201 ALA A C 1
ATOM 1527 O O . ALA A 1 201 ? -3.394 28.836 15.525 1.00 53.59 201 ALA A O 1
ATOM 1528 N N . GLN A 1 202 ? -5.620 28.560 15.377 1.00 51.81 202 GLN A N 1
ATOM 1529 C CA . GLN A 1 202 ? -5.593 27.815 14.114 1.00 51.81 202 GLN A CA 1
ATOM 1530 C C . GLN A 1 202 ? -5.059 28.655 12.946 1.00 51.81 202 GLN A C 1
ATOM 1532 O O . GLN A 1 202 ? -4.264 28.150 12.164 1.00 51.81 202 GLN A O 1
ATOM 1537 N N . LEU A 1 203 ? -5.419 29.939 12.848 1.00 48.59 203 LEU A N 1
ATOM 1538 C CA . LEU A 1 203 ? -4.886 30.872 11.843 1.00 48.59 203 LEU A CA 1
ATOM 1539 C C . LEU A 1 203 ? -3.399 31.175 12.053 1.00 48.59 203 LEU A C 1
ATOM 1541 O O . LEU A 1 203 ? -2.660 31.360 11.086 1.00 48.59 203 LEU A O 1
ATOM 1545 N N . THR A 1 204 ? -2.950 31.218 13.307 1.00 53.47 204 THR A N 1
ATOM 1546 C CA . THR A 1 204 ? -1.536 31.422 13.647 1.00 53.47 204 THR A CA 1
ATOM 1547 C C . THR A 1 204 ? -0.704 30.198 13.277 1.00 53.47 204 THR A C 1
ATOM 1549 O O . THR A 1 204 ? 0.366 30.347 12.693 1.00 53.47 204 THR A O 1
ATOM 1552 N N . GLU A 1 205 ? -1.211 28.992 13.536 1.00 52.66 205 GLU A N 1
ATOM 1553 C CA . GLU A 1 205 ? -0.587 27.751 13.069 1.00 52.66 205 GLU A CA 1
ATOM 1554 C C . GLU A 1 205 ? -0.612 27.645 11.540 1.00 52.66 205 GLU A C 1
ATOM 1556 O O . GLU A 1 205 ? 0.429 27.425 10.928 1.00 52.66 205 GLU A O 1
ATOM 1561 N N . LEU A 1 206 ? -1.746 27.928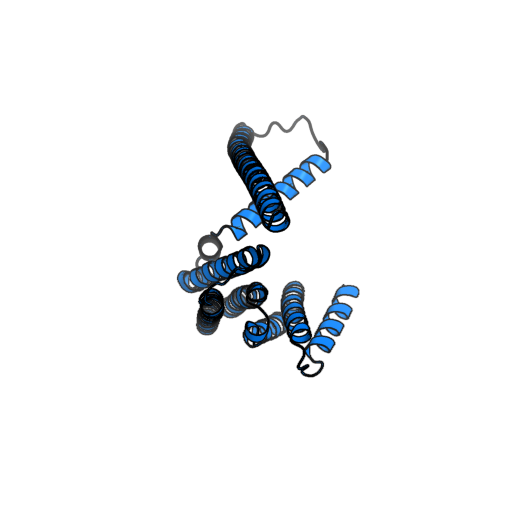 10.889 1.00 49.47 206 LEU A N 1
ATOM 1562 C CA . LEU A 1 206 ? -1.856 27.951 9.425 1.00 49.47 206 LEU A CA 1
ATOM 1563 C C . LEU A 1 206 ? -0.831 28.908 8.791 1.00 49.47 206 LEU A C 1
ATOM 1565 O O . LEU A 1 206 ? -0.202 28.563 7.794 1.00 49.47 206 LEU A O 1
ATOM 1569 N N . ARG A 1 207 ? -0.597 30.080 9.398 1.00 49.41 207 ARG A N 1
ATOM 1570 C CA . ARG A 1 207 ? 0.452 31.019 8.966 1.00 49.41 207 ARG A CA 1
ATOM 1571 C C . ARG A 1 207 ? 1.861 30.446 9.093 1.00 49.41 207 ARG A C 1
ATOM 1573 O O . ARG A 1 207 ? 2.661 30.668 8.190 1.00 49.41 207 ARG A O 1
ATOM 1580 N N . LYS A 1 208 ? 2.174 29.703 10.160 1.00 53.84 208 LYS A N 1
ATOM 1581 C CA . LYS A 1 208 ? 3.481 29.034 10.297 1.00 53.84 208 LYS A CA 1
ATOM 1582 C C . LYS A 1 208 ? 3.696 28.006 9.184 1.00 53.84 208 LYS A C 1
ATOM 1584 O O . LYS A 1 208 ? 4.783 27.949 8.618 1.00 53.84 208 LYS A O 1
ATOM 1589 N N . TYR A 1 209 ? 2.655 27.256 8.823 1.00 52.94 209 TYR A N 1
ATOM 1590 C CA . TYR A 1 209 ? 2.724 26.281 7.731 1.00 52.94 209 TYR A CA 1
ATOM 1591 C C . TYR A 1 209 ? 2.846 26.936 6.351 1.00 52.94 209 TYR A C 1
ATOM 1593 O O . TYR A 1 209 ? 3.648 26.483 5.539 1.00 52.94 209 TYR A O 1
ATOM 1601 N N . VAL A 1 210 ? 2.115 28.025 6.088 1.00 50.09 210 VAL A N 1
ATOM 1602 C CA . VAL A 1 210 ? 2.256 28.795 4.838 1.00 50.09 210 VAL A CA 1
ATOM 1603 C C . VAL A 1 210 ? 3.675 29.348 4.700 1.00 50.09 210 VAL A C 1
ATOM 1605 O O . VAL A 1 210 ? 4.273 29.202 3.641 1.00 50.09 210 VAL A O 1
ATOM 1608 N N . LEU A 1 211 ? 4.255 29.884 5.776 1.00 52.88 211 LEU A N 1
ATOM 1609 C CA . LEU A 1 211 ? 5.639 30.364 5.774 1.00 52.88 211 LEU A CA 1
ATOM 1610 C C . LEU A 1 211 ? 6.650 29.235 5.518 1.00 52.88 211 LEU A C 1
ATOM 1612 O O . LEU A 1 211 ? 7.583 29.421 4.741 1.00 52.88 211 LEU A O 1
ATOM 1616 N N . ALA A 1 212 ? 6.448 28.053 6.108 1.00 54.59 212 ALA A N 1
ATOM 1617 C CA . ALA A 1 212 ? 7.301 26.890 5.857 1.00 54.59 212 ALA A CA 1
ATOM 1618 C C . ALA A 1 212 ? 7.211 26.403 4.396 1.00 54.59 212 ALA A C 1
ATOM 1620 O O . ALA A 1 212 ? 8.224 26.047 3.793 1.00 54.59 212 ALA A O 1
ATOM 1621 N N . LEU A 1 213 ? 6.015 26.433 3.800 1.00 48.94 213 LEU A N 1
ATOM 1622 C CA . LEU A 1 213 ? 5.809 26.094 2.388 1.00 48.94 213 LEU A CA 1
ATOM 1623 C C . LEU A 1 213 ? 6.424 27.137 1.450 1.00 48.94 213 LEU A C 1
ATOM 1625 O O . LEU A 1 213 ? 7.028 26.776 0.441 1.00 48.94 213 LEU A O 1
ATOM 1629 N N . GLU A 1 214 ? 6.316 28.423 1.778 1.00 53.53 214 GLU A N 1
ATOM 1630 C CA . GLU A 1 214 ? 6.977 29.491 1.025 1.00 53.53 214 GLU A CA 1
ATOM 1631 C C . GLU A 1 214 ? 8.500 29.386 1.101 1.00 53.53 214 GLU A C 1
ATOM 1633 O O . GLU A 1 214 ? 9.172 29.590 0.088 1.00 53.53 214 GLU A O 1
ATOM 1638 N N . GLN A 1 215 ? 9.038 29.019 2.265 1.00 61.56 215 GLN A N 1
ATOM 1639 C CA . GLN A 1 215 ? 10.462 28.776 2.452 1.00 61.56 215 GLN A CA 1
ATOM 1640 C C . GLN A 1 215 ? 10.936 27.574 1.625 1.00 61.56 215 GLN A C 1
ATOM 1642 O O . GLN A 1 215 ? 11.872 27.718 0.843 1.00 61.56 215 GLN A O 1
ATOM 1647 N N . SER A 1 216 ? 10.237 26.437 1.695 1.00 51.75 216 SER A N 1
ATOM 1648 C CA . SER A 1 216 ? 10.564 25.249 0.894 1.00 51.75 216 SER A CA 1
ATOM 1649 C C . SER A 1 216 ? 10.475 25.520 -0.614 1.00 51.75 216 SER A C 1
ATOM 1651 O O . SER A 1 216 ? 11.360 25.131 -1.375 1.00 51.75 216 SER A O 1
ATOM 1653 N N . ARG A 1 217 ? 9.458 26.269 -1.062 1.00 58.56 217 ARG A N 1
ATOM 1654 C CA . ARG A 1 217 ? 9.339 26.719 -2.459 1.00 58.56 217 ARG A CA 1
ATOM 1655 C C . ARG A 1 217 ? 10.517 27.607 -2.870 1.00 58.56 217 ARG A C 1
ATOM 1657 O O . ARG A 1 217 ? 11.005 27.493 -3.993 1.00 58.56 217 ARG A O 1
ATOM 1664 N N . ASN A 1 218 ? 10.962 28.511 -1.998 1.00 60.66 218 ASN A N 1
ATOM 1665 C CA . ASN A 1 218 ? 12.103 29.383 -2.279 1.00 60.66 218 ASN A CA 1
ATOM 1666 C C . ASN A 1 218 ? 13.419 28.590 -2.340 1.00 60.66 218 ASN A C 1
ATOM 1668 O O . ASN A 1 218 ? 14.213 28.827 -3.245 1.00 60.66 218 ASN A O 1
ATOM 1672 N N . GLU A 1 219 ? 13.616 27.615 -1.453 1.00 67.00 219 GLU A N 1
ATOM 1673 C CA . GLU A 1 219 ? 14.762 26.693 -1.478 1.00 67.00 219 GLU A CA 1
ATOM 1674 C C . GLU A 1 219 ? 14.786 25.865 -2.772 1.00 67.00 219 GLU A C 1
ATOM 1676 O O . GLU A 1 219 ? 15.813 25.795 -3.444 1.00 67.00 219 GLU A O 1
ATOM 1681 N N . GLN A 1 220 ? 13.637 25.330 -3.199 1.00 57.03 220 GLN A N 1
ATOM 1682 C CA . GLN A 1 220 ? 13.510 24.628 -4.483 1.00 57.03 220 GLN A CA 1
ATOM 1683 C C . GLN A 1 220 ? 13.803 25.536 -5.681 1.00 57.03 220 GLN A C 1
ATOM 1685 O O . GLN A 1 220 ? 14.407 25.099 -6.659 1.00 57.03 220 GLN A O 1
ATOM 1690 N N . LYS A 1 221 ? 13.399 26.809 -5.617 1.00 66.88 221 LYS A N 1
ATOM 1691 C CA . LYS A 1 221 ? 13.684 27.785 -6.674 1.00 66.88 221 LYS A CA 1
ATOM 1692 C C . LYS A 1 221 ? 15.182 28.087 -6.777 1.00 66.88 221 LYS A C 1
ATOM 1694 O O . LYS A 1 221 ? 15.683 28.203 -7.889 1.00 66.88 221 LYS A O 1
ATOM 1699 N N . ILE A 1 222 ? 15.883 28.174 -5.646 1.00 76.94 222 ILE A N 1
ATOM 1700 C CA . ILE A 1 222 ? 17.344 28.338 -5.605 1.00 76.94 222 ILE A CA 1
ATOM 1701 C C . ILE A 1 222 ? 18.026 27.107 -6.210 1.00 76.94 222 ILE A C 1
ATOM 1703 O O . ILE A 1 222 ? 18.823 27.252 -7.130 1.00 76.94 222 ILE A O 1
ATOM 1707 N N . GLN A 1 223 ? 17.629 25.901 -5.795 1.00 64.06 223 GLN A N 1
ATOM 1708 C CA . GLN A 1 223 ? 18.165 24.650 -6.348 1.00 64.06 223 GLN A CA 1
ATOM 1709 C C . GLN A 1 223 ? 17.917 24.515 -7.857 1.00 64.06 223 GLN A C 1
ATOM 1711 O O . GLN A 1 223 ? 18.777 24.041 -8.596 1.00 64.06 223 GLN A O 1
ATOM 1716 N N . MET A 1 224 ? 16.748 24.943 -8.344 1.00 62.41 224 MET A N 1
ATOM 1717 C CA . MET A 1 224 ? 16.459 24.971 -9.780 1.00 62.41 224 MET A CA 1
ATOM 1718 C C . MET A 1 224 ? 17.378 25.928 -10.542 1.00 62.41 224 MET A C 1
ATOM 1720 O O . MET A 1 224 ? 17.753 25.625 -11.673 1.00 62.41 224 MET A O 1
ATOM 1724 N N . GLU A 1 225 ? 17.725 27.068 -9.953 1.00 79.62 225 GLU A N 1
ATOM 1725 C CA . GLU A 1 225 ? 18.619 28.039 -10.580 1.00 79.62 225 GLU A CA 1
ATOM 1726 C C . GLU A 1 225 ? 20.072 27.539 -10.587 1.00 79.62 225 GLU A C 1
ATOM 1728 O O . GLU A 1 225 ? 20.747 27.628 -11.609 1.00 79.62 225 GLU A O 1
ATOM 1733 N N . GLU A 1 226 ? 20.519 26.896 -9.505 1.00 79.31 226 GLU A N 1
ATOM 1734 C CA . GLU A 1 226 ? 21.823 26.221 -9.435 1.00 79.31 226 GLU A CA 1
ATOM 1735 C C . GLU A 1 226 ? 21.943 25.105 -10.484 1.00 79.31 226 GLU A C 1
ATOM 1737 O O . GLU A 1 226 ? 22.951 25.007 -11.184 1.00 79.31 226 GLU A O 1
ATOM 1742 N N . LEU A 1 227 ? 20.892 24.296 -10.658 1.00 72.25 227 LEU A N 1
ATOM 1743 C CA . LEU A 1 227 ? 20.850 23.255 -11.689 1.00 72.25 227 LEU A CA 1
ATOM 1744 C C . LEU A 1 227 ? 20.865 23.836 -13.105 1.00 72.25 227 LEU A C 1
ATOM 1746 O O . LEU A 1 227 ? 21.505 23.270 -13.989 1.00 72.25 227 LEU A O 1
ATOM 1750 N N . ARG A 1 228 ? 20.179 24.960 -13.340 1.00 79.00 228 ARG A N 1
ATOM 1751 C CA . ARG A 1 228 ? 20.219 25.658 -14.634 1.00 79.00 228 ARG A CA 1
ATOM 1752 C C . ARG A 1 228 ? 21.614 26.173 -14.949 1.00 79.00 228 ARG A C 1
ATOM 1754 O O . ARG A 1 228 ? 22.070 25.982 -16.074 1.00 79.00 228 ARG A O 1
ATOM 1761 N N . GLN A 1 229 ? 22.290 26.762 -13.966 1.00 80.75 229 GLN A N 1
ATOM 1762 C CA . GLN A 1 229 ? 23.667 27.214 -14.130 1.00 80.75 229 GLN A CA 1
ATOM 1763 C C . GLN A 1 229 ? 24.599 26.035 -14.422 1.00 80.75 229 GLN A C 1
ATOM 1765 O O . GLN A 1 229 ? 25.367 26.080 -15.376 1.00 80.75 229 GLN A O 1
ATOM 1770 N N . TYR A 1 230 ? 24.455 24.932 -13.687 1.00 77.62 230 TYR A N 1
ATOM 1771 C CA . TYR A 1 230 ? 25.244 23.724 -13.921 1.00 77.62 230 TYR A CA 1
ATOM 1772 C C . TYR A 1 230 ? 25.031 23.132 -15.326 1.00 77.62 230 TYR A C 1
ATOM 1774 O O . TYR A 1 230 ? 25.986 22.707 -15.974 1.00 77.62 230 TYR A O 1
ATOM 1782 N N . ILE A 1 231 ? 23.791 23.128 -15.830 1.00 79.81 231 ILE A N 1
ATOM 1783 C CA . ILE A 1 231 ? 23.489 22.701 -17.206 1.00 79.81 231 ILE A CA 1
ATOM 1784 C C . ILE A 1 231 ? 24.167 23.626 -18.222 1.00 79.81 231 ILE A C 1
ATOM 1786 O O . ILE A 1 231 ? 24.783 23.126 -19.162 1.00 79.81 231 ILE A O 1
ATOM 1790 N N . ALA A 1 232 ? 24.101 24.945 -18.025 1.00 82.44 232 ALA A N 1
ATOM 1791 C CA . ALA A 1 232 ? 24.757 25.910 -18.907 1.00 82.44 232 ALA A CA 1
ATOM 1792 C C . ALA A 1 232 ? 26.283 25.703 -18.944 1.00 82.44 232 ALA A C 1
ATOM 1794 O O . ALA A 1 232 ? 26.870 25.637 -20.026 1.00 82.44 232 ALA A O 1
ATOM 1795 N N . ASP A 1 233 ? 26.909 25.490 -17.784 1.00 84.50 233 ASP A N 1
ATOM 1796 C CA . ASP A 1 233 ? 28.348 25.230 -17.673 1.00 84.50 233 ASP A CA 1
ATOM 1797 C C . ASP A 1 233 ? 28.743 23.917 -18.381 1.00 84.50 233 ASP A C 1
ATOM 1799 O O . ASP A 1 233 ? 29.794 23.817 -19.023 1.00 84.50 233 ASP A O 1
ATOM 1803 N N . LEU A 1 234 ? 27.901 22.880 -18.301 1.00 79.06 234 LEU A N 1
ATOM 1804 C CA . LEU A 1 234 ? 28.118 21.616 -19.012 1.00 79.06 234 LEU A CA 1
ATOM 1805 C C . LEU A 1 234 ? 27.976 21.767 -20.532 1.00 79.06 234 LEU A C 1
ATOM 1807 O O . LEU A 1 234 ? 28.745 21.159 -21.283 1.00 79.06 234 LEU A O 1
ATOM 1811 N N . GLU A 1 235 ? 27.017 22.563 -21.000 1.00 84.56 235 GLU A N 1
ATOM 1812 C CA . GLU A 1 235 ? 26.832 22.852 -22.425 1.00 84.56 235 GLU A CA 1
ATOM 1813 C C . GLU A 1 235 ? 28.001 23.658 -22.999 1.00 84.56 235 GLU A C 1
ATOM 1815 O O . GLU A 1 235 ? 28.500 23.333 -24.084 1.00 84.56 235 GLU A O 1
ATOM 1820 N N . GLU A 1 236 ? 28.500 24.643 -22.252 1.00 85.25 236 GLU A N 1
ATOM 1821 C CA . GLU A 1 236 ? 29.691 25.410 -22.613 1.00 85.25 236 GLU A CA 1
ATOM 1822 C C . GLU A 1 236 ? 30.930 24.507 -22.688 1.00 85.25 236 GLU A C 1
ATOM 1824 O O . GLU A 1 236 ? 31.632 24.484 -23.706 1.00 85.25 236 GLU A O 1
ATOM 1829 N N . ASN A 1 237 ? 31.156 23.677 -21.667 1.00 83.50 237 ASN A N 1
ATOM 1830 C CA . ASN A 1 237 ? 32.265 22.721 -21.645 1.00 83.50 237 ASN A CA 1
ATOM 1831 C C . ASN A 1 237 ? 32.196 21.725 -22.810 1.00 83.50 237 ASN A C 1
ATOM 1833 O O . ASN A 1 237 ? 33.208 21.447 -23.462 1.00 83.50 237 ASN A O 1
ATOM 1837 N N . ARG A 1 238 ? 30.998 21.223 -23.129 1.00 82.88 238 ARG A N 1
ATOM 1838 C CA . ARG A 1 238 ? 30.773 20.353 -24.291 1.00 82.88 238 ARG A CA 1
ATOM 1839 C C . ARG A 1 238 ? 31.085 21.073 -25.603 1.00 82.88 238 ARG A C 1
ATOM 1841 O O . ARG A 1 238 ? 31.724 20.483 -26.475 1.00 82.88 238 ARG A O 1
ATOM 1848 N N . SER A 1 239 ? 30.647 22.321 -25.761 1.00 82.00 239 SER A N 1
ATOM 1849 C CA . SER A 1 239 ? 30.913 23.131 -26.958 1.00 82.00 239 SER A CA 1
ATOM 1850 C C . SER A 1 239 ? 32.415 23.356 -27.162 1.00 82.00 239 SER A C 1
ATOM 1852 O O . SER A 1 239 ? 32.940 23.123 -28.256 1.00 82.00 239 SER A O 1
ATOM 1854 N N . ASN A 1 240 ? 33.128 23.692 -26.084 1.00 85.06 240 ASN A N 1
ATOM 1855 C CA . ASN A 1 240 ? 34.578 23.879 -26.081 1.00 85.06 240 ASN A CA 1
ATOM 1856 C C . ASN A 1 240 ? 35.324 22.591 -26.458 1.00 85.06 240 ASN A C 1
ATOM 1858 O O . ASN A 1 240 ? 36.210 22.616 -27.317 1.00 85.06 240 ASN A O 1
ATOM 1862 N N . LEU A 1 241 ? 34.922 21.446 -25.897 1.00 77.88 241 LEU A N 1
ATOM 1863 C CA . LEU A 1 241 ? 35.494 20.140 -26.237 1.00 77.88 241 LEU A CA 1
ATOM 1864 C C . LEU A 1 241 ? 35.273 19.790 -27.719 1.00 77.88 241 LEU A C 1
ATOM 1866 O O . LEU A 1 241 ? 36.194 19.350 -28.408 1.00 77.88 241 LEU A O 1
ATOM 1870 N N . MET A 1 242 ? 34.070 20.036 -28.242 1.00 79.06 242 MET A N 1
ATOM 1871 C CA . MET A 1 242 ? 33.740 19.785 -29.649 1.00 79.06 242 MET A CA 1
ATOM 1872 C C . MET A 1 242 ? 34.519 20.695 -30.607 1.00 79.06 242 MET A C 1
ATOM 1874 O O . MET A 1 242 ? 34.902 20.254 -31.692 1.00 79.06 242 MET A O 1
ATOM 1878 N N . GLN A 1 243 ? 34.794 21.947 -30.228 1.00 82.62 243 GLN A N 1
ATOM 1879 C CA . GLN A 1 243 ? 35.670 22.828 -31.007 1.00 82.62 243 GLN A CA 1
ATOM 1880 C C . GLN A 1 243 ? 37.127 22.358 -30.997 1.00 82.62 243 GLN A C 1
ATOM 1882 O O . GLN A 1 243 ? 37.779 22.412 -32.039 1.00 82.62 243 GLN A O 1
ATOM 1887 N N . GLN A 1 244 ? 37.640 21.875 -29.862 1.00 78.81 244 GLN A N 1
ATOM 1888 C CA . GLN A 1 244 ? 38.997 21.323 -29.778 1.00 78.81 244 GLN A CA 1
ATOM 1889 C C . GLN A 1 244 ? 39.160 20.068 -30.641 1.00 78.81 244 GLN A C 1
ATOM 1891 O O . GLN A 1 244 ? 40.171 19.928 -31.326 1.00 78.81 244 GLN A O 1
ATOM 1896 N N . LEU A 1 245 ? 38.150 19.194 -30.665 1.00 72.38 245 LEU A N 1
ATOM 1897 C CA . LEU A 1 245 ? 38.144 17.992 -31.505 1.00 72.38 245 LEU A CA 1
ATOM 1898 C C . LEU A 1 245 ? 38.071 18.309 -33.004 1.00 72.38 245 LEU A C 1
ATOM 1900 O O . LEU A 1 245 ? 38.664 17.586 -33.790 1.00 72.38 245 LEU A O 1
ATOM 1904 N N . LYS A 1 246 ? 37.398 19.395 -33.408 1.00 73.81 246 LYS A N 1
ATOM 1905 C CA . LYS A 1 246 ? 37.358 19.857 -34.812 1.00 73.81 246 LYS A CA 1
ATOM 1906 C C . LYS A 1 246 ? 38.644 20.542 -35.290 1.00 73.81 246 LYS A C 1
ATOM 1908 O O . LYS A 1 246 ? 38.789 20.767 -36.486 1.00 73.81 246 LYS A O 1
ATOM 1913 N N . ARG A 1 247 ? 39.525 20.948 -34.371 1.00 70.50 247 ARG A N 1
ATOM 1914 C CA . ARG A 1 247 ? 40.809 21.609 -34.672 1.00 70.50 247 ARG A CA 1
ATOM 1915 C C . ARG A 1 247 ? 41.997 20.635 -34.711 1.00 70.50 247 ARG A C 1
ATOM 1917 O O . ARG A 1 247 ? 43.119 21.090 -34.922 1.00 70.50 247 ARG A O 1
ATOM 1924 N N . ARG A 1 248 ? 41.762 19.341 -34.484 1.00 51.31 248 ARG A N 1
ATOM 1925 C CA . ARG A 1 248 ? 42.718 18.248 -34.711 1.00 51.31 248 ARG A CA 1
ATOM 1926 C C . ARG A 1 248 ? 42.396 17.551 -36.023 1.00 51.31 248 ARG A C 1
ATOM 1928 O O . ARG A 1 248 ? 43.364 17.086 -36.655 1.00 51.31 248 ARG A O 1
#

Radius of gyration: 24.64 Å; chains: 1; bounding box: 68×55×58 Å